Protein AF-0000000080482117 (afdb_homodimer)

Solvent-accessible surface area (backbone atoms only — not comparable to full-atom values): 15336 Å² total; per-residue (Å²): 131,56,68,64,38,55,52,44,43,49,47,50,30,51,50,24,53,43,46,31,43,20,30,52,28,41,37,55,51,48,38,60,83,83,26,51,67,56,26,52,51,31,55,56,44,31,56,51,30,50,50,49,24,51,54,39,32,48,51,32,38,77,70,76,39,73,46,69,28,47,82,71,66,74,71,79,61,72,61,37,42,63,64,93,54,40,65,50,51,63,57,52,45,54,13,50,44,52,50,29,51,52,50,43,53,51,27,54,51,37,29,52,41,15,55,76,58,72,33,67,69,58,23,52,53,28,52,55,54,35,53,52,38,52,50,51,37,52,52,44,51,52,54,49,54,62,57,67,72,101,131,55,70,63,39,54,51,45,42,49,48,51,28,50,49,26,53,44,47,32,44,19,30,51,29,41,38,55,50,49,38,63,82,85,26,51,67,54,27,53,51,31,55,56,45,32,57,52,30,51,50,49,24,50,53,38,31,48,51,32,38,75,69,76,40,72,47,67,26,47,81,71,66,74,72,79,61,73,62,35,42,64,64,92,53,40,66,49,53,64,55,50,44,52,12,49,44,52,51,30,51,53,48,42,53,51,29,52,50,37,28,55,41,14,56,78,60,71,34,66,70,59,23,52,53,28,51,54,53,34,53,53,37,51,51,52,36,51,53,45,52,51,55,48,53,61,58,67,71,101

InterPro domains:
  IPR008331 Ferritin/DPS domain [PF00210] (7-143)
  IPR009040 Ferritin-like diiron domain [PS50905] (1-150)
  IPR009078 Ferritin-like superfamily [SSF47240] (2-147)
  IPR012347 Ferritin-like [G3DSA:1.20.1260.10] (1-149)

Nearest PDB structures (foldseek):
  2d5k-assembly1_B  TM=8.806E-01  e=5.090E-05  Staphylococcus aureus subsp. aureus COL
  1jig-assembly1_A  TM=8.656E-01  e=5.090E-05  Bacillus anthracis
  2c41-assembly1_C  TM=8.762E-01  e=5.907E-05  Thermosynechococcus vestitus BP-1
  2chp-assembly1_A  TM=8.902E-01  e=2.620E-04  Bacillus subtilis subsp. subtilis str. 168
  1n1q-assembly1_A  TM=8.863E-01  e=4.755E-04  Brevibacillus brevis

pLDDT: mean 96.72, std 5.45, range [59.78, 98.94]

Secondary structure (DSSP, 8-state):
--HHHHHHHHHHHHHHHHHHHHHHHHHHH--SGGGHHHHHHHHHHHHHHHHHHHHHHHHHHHTT-----GGG-----GGGSPPSSTT-HHHHHHHHHHHHHHHHHHHHHHHHHHHHTT-HHHHHHHHHHHHHHHHHHHHHHHHHHHHHT-/--HHHHHHHHHHHHHHHHHHHHHHHHHHH--SGGGHHHHHHHHHHHHHHHHHHHHHHHHHHHTT-----GGG-----GGGSPPSSTT-HHHHHHHHHHHHHHHHHHHHHHHHHHHHTT-HHHHHHHHHHHHHHHHHHHHHHHHHHHHHT-

Structure (mmCIF, N/CA/C/O backbone):
data_AF-0000000080482117-model_v1
#
loop_
_entity.id
_entity.type
_entity.pdbx_description
1 polymer 'Ferritin-like protein'
#
loop_
_atom_site.group_PDB
_atom_site.id
_atom_site.type_symbol
_atom_site.label_atom_id
_atom_site.label_alt_id
_atom_site.label_comp_id
_atom_site.label_asym_id
_atom_site.label_entity_id
_atom_site.label_seq_id
_atom_site.pdbx_PDB_ins_code
_atom_site.Cartn_x
_atom_site.Cartn_y
_atom_site.Cartn_z
_atom_site.occupancy
_atom_site.B_iso_or_equiv
_atom_site.auth_seq_id
_atom_site.auth_comp_id
_atom_site.auth_asym_id
_atom_site.auth_atom_id
_atom_site.pdbx_PDB_model_num
ATOM 1 N N . MET A 1 1 ? 19.656 21.438 -0.979 1 63.47 1 MET A N 1
ATOM 2 C CA . MET A 1 1 ? 19.344 20.016 -1.005 1 63.47 1 MET A CA 1
ATOM 3 C C . MET A 1 1 ? 19.484 19.453 -2.416 1 63.47 1 MET A C 1
ATOM 5 O O . MET A 1 1 ? 19.312 20.172 -3.396 1 63.47 1 MET A O 1
ATOM 9 N N . SER A 1 2 ? 20.141 18.203 -2.541 1 83.75 2 SER A N 1
ATOM 10 C CA . SER A 1 2 ? 20.438 17.703 -3.887 1 83.75 2 SER A CA 1
ATOM 11 C C . SER A 1 2 ? 19.172 17.203 -4.57 1 83.75 2 SER A C 1
ATOM 13 O O . SER A 1 2 ? 18.438 16.375 -4.004 1 83.75 2 SER A O 1
ATOM 15 N N . GLU A 1 3 ? 18.781 17.875 -5.625 1 90.44 3 GLU A N 1
ATOM 16 C CA . GLU A 1 3 ? 17.609 17.516 -6.422 1 90.44 3 GLU A CA 1
ATOM 17 C C . GLU A 1 3 ? 17.656 16.047 -6.84 1 90.44 3 GLU A C 1
ATOM 19 O O . GLU A 1 3 ? 16.609 15.391 -6.918 1 90.44 3 GLU A O 1
ATOM 24 N N . ASP A 1 4 ? 18.859 15.602 -6.898 1 94.75 4 ASP A N 1
ATOM 25 C CA . ASP A 1 4 ? 19.016 14.203 -7.281 1 94.75 4 ASP A CA 1
ATOM 26 C C . ASP A 1 4 ? 18.625 13.273 -6.133 1 94.75 4 ASP A C 1
ATOM 28 O O . ASP A 1 4 ? 17.953 12.266 -6.344 1 94.75 4 ASP A O 1
ATOM 32 N N . VAL A 1 5 ? 19 13.609 -4.941 1 98.25 5 VAL A N 1
ATOM 33 C CA . VAL A 1 5 ? 18.703 12.797 -3.764 1 98.25 5 VAL A CA 1
ATOM 34 C C . VAL A 1 5 ? 17.203 12.734 -3.537 1 98.25 5 VAL A C 1
ATOM 36 O O . VAL A 1 5 ? 16.641 11.648 -3.379 1 98.25 5 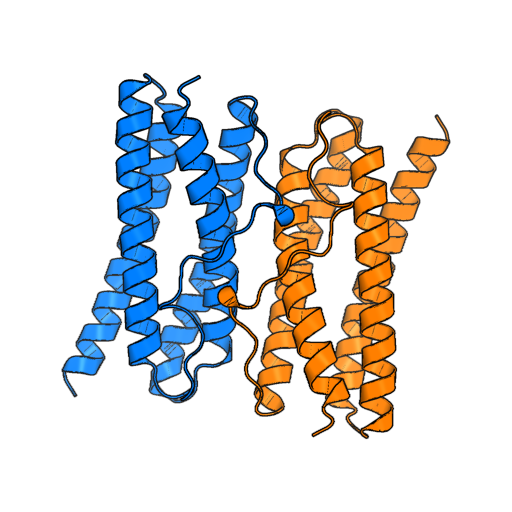VAL A O 1
ATOM 39 N N . THR A 1 6 ? 16.531 13.883 -3.629 1 98.19 6 THR A N 1
ATOM 40 C CA . THR A 1 6 ? 15.102 13.922 -3.316 1 98.19 6 THR A CA 1
ATOM 41 C C . THR A 1 6 ? 14.289 13.219 -4.402 1 98.19 6 THR A C 1
ATOM 43 O O . THR A 1 6 ? 13.273 12.578 -4.113 1 98.19 6 THR A O 1
ATOM 46 N N . ALA A 1 7 ? 14.766 13.344 -5.66 1 98.19 7 ALA A N 1
ATOM 47 C CA . ALA A 1 7 ? 14.086 12.648 -6.75 1 98.19 7 ALA A CA 1
ATOM 48 C C . ALA A 1 7 ? 14.172 11.133 -6.574 1 98.19 7 ALA A C 1
ATOM 50 O O . ALA A 1 7 ? 13.18 10.422 -6.766 1 98.19 7 ALA A O 1
ATOM 51 N N . LEU A 1 8 ? 15.32 10.633 -6.184 1 98.69 8 LEU A N 1
ATOM 52 C CA . LEU A 1 8 ? 15.516 9.195 -5.984 1 98.69 8 LEU A CA 1
ATOM 53 C C . LEU A 1 8 ? 14.742 8.703 -4.766 1 98.69 8 LEU A C 1
ATOM 55 O O . LEU A 1 8 ? 14.195 7.602 -4.777 1 98.69 8 LEU A O 1
ATOM 59 N N . LEU A 1 9 ? 14.695 9.531 -3.693 1 98.88 9 LEU A N 1
ATOM 60 C CA . LEU A 1 9 ? 13.914 9.188 -2.51 1 98.88 9 LEU A CA 1
ATOM 61 C C . LEU A 1 9 ? 12.438 9.055 -2.857 1 98.88 9 LEU A C 1
ATOM 63 O O . LEU A 1 9 ? 11.773 8.102 -2.434 1 98.88 9 LEU A O 1
ATOM 67 N N . LYS A 1 10 ? 11.922 9.992 -3.648 1 98.62 10 LYS A N 1
ATOM 68 C CA . LYS A 1 10 ? 10.516 9.961 -4.039 1 98.62 10 LYS A CA 1
ATOM 69 C C . LYS A 1 10 ? 10.219 8.75 -4.914 1 98.62 10 LYS A C 1
ATOM 71 O O . LYS A 1 10 ? 9.18 8.102 -4.754 1 98.62 10 LYS A O 1
ATOM 76 N N . ARG A 1 11 ? 11.164 8.438 -5.758 1 98.38 11 ARG A N 1
ATOM 77 C CA . ARG A 1 11 ? 11.016 7.262 -6.605 1 98.38 11 ARG A CA 1
ATOM 78 C C . ARG A 1 11 ? 10.984 5.984 -5.77 1 98.38 11 ARG A C 1
ATOM 80 O O . ARG A 1 11 ? 10.117 5.137 -5.953 1 98.38 11 ARG A O 1
ATOM 87 N N . ALA A 1 12 ? 11.922 5.844 -4.906 1 98.81 12 ALA A N 1
ATOM 88 C CA . ALA A 1 12 ? 12 4.664 -4.051 1 98.81 12 ALA A CA 1
ATOM 89 C C . ALA A 1 12 ? 10.75 4.527 -3.188 1 98.81 12 ALA A C 1
ATOM 91 O O . ALA A 1 12 ? 10.234 3.422 -3 1 98.81 12 ALA A O 1
ATOM 92 N N . TYR A 1 13 ? 10.281 5.684 -2.629 1 98.94 13 TYR A N 1
ATOM 93 C CA . TYR A 1 13 ? 9.062 5.711 -1.82 1 98.94 13 TYR A CA 1
ATOM 94 C C . TYR A 1 13 ? 7.883 5.129 -2.586 1 98.94 13 TYR A C 1
ATOM 96 O O . TYR A 1 13 ? 7.184 4.25 -2.082 1 98.94 13 TYR A O 1
ATOM 104 N N . GLN A 1 14 ? 7.699 5.523 -3.836 1 98.62 14 GLN A N 1
ATOM 105 C CA . GLN A 1 14 ? 6.598 5.051 -4.668 1 98.62 14 GLN A CA 1
ATOM 106 C C . GLN A 1 14 ? 6.789 3.59 -5.059 1 98.62 14 GLN A C 1
ATOM 108 O O . GLN A 1 14 ? 5.832 2.816 -5.082 1 98.62 14 GLN A O 1
ATOM 113 N N . ASP A 1 15 ? 8.023 3.229 -5.324 1 98.69 15 ASP A N 1
ATOM 114 C CA . ASP A 1 15 ? 8.312 1.853 -5.715 1 98.69 15 ASP A CA 1
ATOM 115 C C . ASP A 1 15 ? 7.992 0.877 -4.586 1 98.69 15 ASP A C 1
ATOM 117 O O . ASP A 1 15 ? 7.52 -0.234 -4.836 1 98.69 15 ASP A O 1
ATOM 121 N N . GLU A 1 16 ? 8.297 1.244 -3.363 1 98.88 16 GLU A N 1
ATOM 122 C CA . GLU A 1 16 ? 7.988 0.378 -2.23 1 98.88 16 GLU A CA 1
ATOM 123 C C . GLU A 1 16 ? 6.48 0.172 -2.088 1 98.88 16 GLU A C 1
ATOM 125 O O . GLU A 1 16 ? 6.023 -0.943 -1.829 1 98.88 16 GLU A O 1
ATOM 130 N N . HIS A 1 17 ? 5.703 1.267 -2.25 1 98.81 17 HIS A N 1
ATOM 131 C CA . HIS A 1 17 ? 4.25 1.126 -2.227 1 98.81 17 HIS A CA 1
ATOM 132 C C . HIS A 1 17 ? 3.77 0.192 -3.33 1 98.81 17 HIS A C 1
ATOM 134 O O . HIS A 1 17 ? 2.883 -0.636 -3.107 1 98.81 17 HIS A O 1
ATOM 140 N N . GLU A 1 18 ? 4.32 0.368 -4.484 1 98.88 18 GLU A N 1
ATOM 141 C CA . GLU A 1 18 ? 3.926 -0.495 -5.594 1 98.88 18 GLU A CA 1
ATOM 142 C C . GLU A 1 18 ? 4.219 -1.96 -5.285 1 98.88 18 GLU A C 1
ATOM 144 O O . GLU A 1 18 ? 3.404 -2.838 -5.578 1 98.88 18 GLU A O 1
ATOM 149 N N . THR A 1 19 ? 5.418 -2.172 -4.707 1 98.88 19 THR A N 1
ATOM 150 C CA . THR A 1 19 ? 5.809 -3.535 -4.363 1 98.88 19 THR A CA 1
ATOM 151 C C . THR A 1 19 ? 4.84 -4.141 -3.352 1 98.88 19 THR A C 1
ATOM 153 O O . THR A 1 19 ? 4.492 -5.32 -3.445 1 98.88 19 THR A O 1
ATOM 156 N N . VAL A 1 20 ? 4.379 -3.369 -2.406 1 98.88 20 VAL A N 1
ATOM 157 C CA . VAL A 1 20 ? 3.381 -3.826 -1.444 1 98.88 20 VAL A CA 1
ATOM 158 C C . VAL A 1 20 ? 2.139 -4.312 -2.184 1 98.88 20 VAL A C 1
ATOM 160 O O . VAL A 1 20 ? 1.633 -5.406 -1.909 1 98.88 20 VAL A O 1
ATOM 163 N N . MET A 1 21 ? 1.673 -3.553 -3.16 1 98.88 21 MET A N 1
ATOM 164 C CA . MET A 1 21 ? 0.485 -3.912 -3.93 1 98.88 21 MET A CA 1
ATOM 165 C C . MET A 1 21 ? 0.693 -5.23 -4.668 1 98.88 21 MET A C 1
ATOM 167 O O . MET A 1 21 ? -0.133 -6.137 -4.574 1 98.88 21 MET A O 1
ATOM 171 N N . ASN A 1 22 ? 1.771 -5.324 -5.355 1 98.88 22 ASN A N 1
ATOM 172 C CA . ASN A 1 22 ? 1.99 -6.484 -6.215 1 98.88 22 ASN A CA 1
ATOM 173 C C . ASN A 1 22 ? 2.316 -7.73 -5.398 1 98.88 22 ASN A C 1
ATOM 175 O O . ASN A 1 22 ? 1.947 -8.844 -5.781 1 98.88 22 ASN A O 1
ATOM 179 N N . TYR A 1 23 ? 3.086 -7.535 -4.297 1 98.88 23 TYR A N 1
ATOM 180 C CA . TYR A 1 23 ? 3.342 -8.68 -3.438 1 98.88 23 TYR A CA 1
ATOM 181 C C . TYR A 1 23 ? 2.047 -9.211 -2.828 1 98.88 23 TYR A C 1
ATOM 183 O O . TYR A 1 23 ? 1.857 -10.422 -2.711 1 98.88 23 TYR A O 1
ATOM 191 N N . MET A 1 24 ? 1.165 -8.344 -2.451 1 98.81 24 MET A N 1
ATOM 192 C CA . MET A 1 24 ? -0.135 -8.758 -1.932 1 98.81 24 MET A CA 1
ATOM 193 C C . MET A 1 24 ? -0.921 -9.531 -2.986 1 98.81 24 MET A C 1
ATOM 195 O O . MET A 1 24 ? -1.353 -10.656 -2.744 1 98.81 24 MET A O 1
ATOM 199 N N . THR A 1 25 ? -0.986 -8.984 -4.16 1 98.81 25 THR A N 1
ATOM 200 C CA . THR A 1 25 ? -1.735 -9.602 -5.246 1 98.81 25 THR A CA 1
ATOM 201 C C . THR A 1 25 ? -1.188 -11 -5.551 1 98.81 25 THR A C 1
ATOM 203 O O . THR A 1 25 ? -1.943 -11.969 -5.594 1 98.81 25 THR A O 1
ATOM 206 N N . ASN A 1 26 ? 0.104 -11.094 -5.652 1 98.69 26 ASN A N 1
ATOM 207 C CA . ASN A 1 26 ? 0.714 -12.359 -6.055 1 98.69 26 ASN A CA 1
ATOM 208 C C . ASN A 1 26 ? 0.682 -13.383 -4.926 1 98.69 26 ASN A C 1
ATOM 210 O O . ASN A 1 26 ? 0.553 -14.586 -5.172 1 98.69 26 ASN A O 1
ATOM 214 N N . SER A 1 27 ? 0.811 -12.906 -3.65 1 98.44 27 SER A N 1
ATOM 215 C CA . SER A 1 27 ? 0.715 -13.828 -2.523 1 98.44 27 SER A CA 1
ATOM 216 C C . SER A 1 27 ? -0.682 -14.438 -2.418 1 98.44 27 SER A C 1
ATOM 218 O O . SER A 1 27 ? -0.854 -15.523 -1.863 1 98.44 27 SER A O 1
ATOM 220 N N . ILE A 1 28 ? -1.693 -13.766 -2.979 1 98.44 28 ILE A N 1
ATOM 221 C CA . ILE A 1 28 ? -3.078 -14.219 -2.918 1 98.44 28 ILE A CA 1
ATOM 222 C C . ILE A 1 28 ? -3.377 -15.125 -4.109 1 98.44 28 ILE A C 1
ATOM 224 O O . ILE A 1 28 ? -3.965 -16.203 -3.947 1 98.44 28 ILE A O 1
ATOM 228 N N . VAL A 1 29 ? -2.908 -14.766 -5.301 1 97.06 29 VAL A N 1
ATOM 229 C CA . VAL A 1 29 ? -3.357 -15.391 -6.539 1 97.06 29 VAL A CA 1
ATOM 230 C C . VAL A 1 29 ? -2.682 -16.75 -6.707 1 97.06 29 VAL A C 1
ATOM 232 O O . VAL A 1 29 ? -3.271 -17.688 -7.266 1 97.06 29 VAL A O 1
ATOM 235 N N . LEU A 1 30 ? -1.43 -16.875 -6.195 1 96.44 30 LEU A N 1
ATOM 236 C CA . LEU A 1 30 ? -0.644 -18.078 -6.449 1 96.44 30 LEU A CA 1
ATOM 237 C C . LEU A 1 30 ? -1.318 -19.312 -5.844 1 96.44 30 LEU A C 1
ATOM 239 O O . LEU A 1 30 ? -1.866 -19.234 -4.738 1 96.44 30 LEU A O 1
ATOM 243 N N . ASP A 1 31 ? -1.238 -20.312 -6.602 1 93.75 31 ASP A N 1
ATOM 244 C CA . ASP A 1 31 ? -1.837 -21.594 -6.234 1 93.75 31 ASP A CA 1
ATOM 245 C C . ASP A 1 31 ? -0.848 -22.734 -6.43 1 93.75 31 ASP A C 1
ATOM 247 O O . ASP A 1 31 ? 0.05 -22.656 -7.27 1 93.75 31 ASP A O 1
ATOM 251 N N . GLY A 1 32 ? -1.139 -23.812 -5.656 1 89.88 32 GLY A N 1
ATOM 252 C CA . GLY A 1 32 ? -0.358 -25.031 -5.801 1 89.88 32 GLY A CA 1
ATOM 253 C C . GLY A 1 32 ? 0.622 -25.25 -4.664 1 89.88 32 GLY A C 1
ATOM 254 O O . GLY A 1 32 ? 0.951 -24.312 -3.932 1 89.88 32 GLY A O 1
ATOM 255 N N . VAL A 1 33 ? 0.966 -26.438 -4.453 1 85.88 33 VAL A N 1
ATOM 256 C CA . VAL A 1 33 ? 1.818 -26.859 -3.348 1 85.88 33 VAL A CA 1
ATOM 257 C C . VAL A 1 33 ? 3.156 -26.125 -3.414 1 85.88 33 VAL A C 1
ATOM 259 O O . VAL A 1 33 ? 3.689 -25.703 -2.387 1 85.88 33 VAL A O 1
ATOM 262 N N . ARG A 1 34 ? 3.613 -25.922 -4.598 1 85.06 34 ARG A N 1
ATOM 263 C CA . ARG A 1 34 ? 4.922 -25.312 -4.797 1 85.06 34 ARG A CA 1
ATOM 264 C C . ARG A 1 34 ? 4.883 -23.812 -4.5 1 85.06 34 ARG A C 1
ATOM 266 O O . ARG A 1 34 ? 5.926 -23.172 -4.363 1 85.06 34 ARG A O 1
ATOM 273 N N . ALA A 1 35 ? 3.668 -23.359 -4.359 1 93.5 35 ALA A N 1
ATOM 274 C CA . ALA A 1 35 ? 3.492 -21.906 -4.238 1 93.5 35 ALA A CA 1
ATOM 275 C C . ALA A 1 35 ? 3.537 -21.469 -2.777 1 93.5 35 ALA A C 1
ATOM 277 O O . ALA A 1 35 ? 3.721 -20.281 -2.484 1 93.5 35 ALA A O 1
ATOM 278 N N . GLU A 1 36 ? 3.434 -22.359 -1.847 1 95.38 36 GLU A N 1
ATOM 279 C CA . GLU A 1 36 ? 3.207 -22.016 -0.449 1 95.38 36 GLU A CA 1
ATOM 280 C C . GLU A 1 36 ? 4.395 -21.25 0.126 1 95.38 36 GLU A C 1
ATOM 282 O O . GLU A 1 36 ? 4.215 -20.219 0.783 1 95.38 36 GLU A O 1
ATOM 287 N N . GLU A 1 37 ? 5.574 -21.719 -0.134 1 95.5 37 GLU A N 1
ATOM 288 C CA . GLU A 1 37 ? 6.758 -21.062 0.397 1 95.5 37 GLU A CA 1
ATOM 289 C C . GLU A 1 37 ? 6.926 -19.672 -0.209 1 95.5 37 GLU A C 1
ATOM 291 O O . GLU A 1 37 ? 7.348 -18.734 0.475 1 95.5 37 GLU A O 1
ATOM 296 N N . ILE A 1 38 ? 6.609 -19.516 -1.459 1 97.38 38 ILE A N 1
ATOM 297 C CA . ILE A 1 38 ? 6.711 -18.234 -2.158 1 97.38 38 ILE A CA 1
ATOM 298 C C .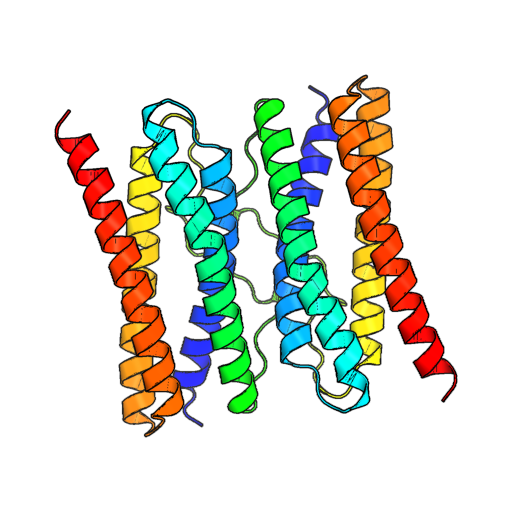 ILE A 1 38 ? 5.688 -17.25 -1.592 1 97.38 38 ILE A C 1
ATOM 300 O O . ILE A 1 38 ? 6.02 -16.094 -1.306 1 97.38 38 ILE A O 1
ATOM 304 N N . LYS A 1 39 ? 4.484 -17.75 -1.408 1 97.81 39 LYS A N 1
ATOM 305 C CA . LYS A 1 39 ? 3.424 -16.922 -0.836 1 97.81 39 LYS A CA 1
ATOM 306 C C . LYS A 1 39 ? 3.824 -16.375 0.534 1 97.81 39 LYS A C 1
ATOM 308 O O . LYS A 1 39 ? 3.633 -15.195 0.823 1 97.81 39 LYS A O 1
ATOM 313 N N . GLU A 1 40 ? 4.387 -17.25 1.345 1 97.44 40 GLU A N 1
ATOM 314 C CA . GLU A 1 40 ? 4.785 -16.859 2.695 1 97.44 40 GLU A CA 1
ATOM 315 C C . GLU A 1 40 ? 5.887 -15.812 2.664 1 97.44 40 GLU A C 1
ATOM 317 O O . GLU A 1 40 ? 5.875 -14.875 3.465 1 97.44 40 GLU A O 1
ATOM 322 N N . SER A 1 41 ? 6.82 -15.992 1.752 1 98 41 SER A N 1
ATOM 323 C CA . SER A 1 41 ? 7.898 -15.016 1.622 1 98 41 SER A CA 1
ATOM 324 C C . SER A 1 41 ? 7.375 -13.664 1.161 1 98 41 SER A C 1
ATOM 326 O O . SER A 1 41 ? 7.777 -12.625 1.687 1 98 41 SER A O 1
ATOM 328 N N . LEU A 1 42 ? 6.461 -13.68 0.172 1 98.56 42 LEU A N 1
ATOM 329 C CA . LEU A 1 42 ? 5.859 -12.438 -0.301 1 98.56 42 LEU A CA 1
ATOM 330 C C . LEU A 1 42 ? 5.113 -11.734 0.826 1 98.56 42 LEU A C 1
ATOM 332 O O . LEU A 1 42 ? 5.254 -10.516 1.007 1 98.56 42 LEU A O 1
ATOM 336 N N . LYS A 1 43 ? 4.398 -12.469 1.658 1 97.88 43 LYS A N 1
ATOM 337 C CA . LYS A 1 43 ? 3.633 -11.898 2.766 1 97.88 43 LYS A CA 1
ATOM 338 C C . LYS A 1 43 ? 4.555 -11.234 3.787 1 97.88 43 LYS A C 1
ATOM 340 O O . LYS A 1 43 ? 4.273 -10.141 4.27 1 97.88 43 LYS A O 1
ATOM 345 N N . THR A 1 44 ? 5.605 -11.906 4.066 1 97.94 44 THR A N 1
ATOM 346 C CA . THR A 1 44 ? 6.586 -11.352 5 1 97.94 44 THR A CA 1
ATOM 347 C C . THR A 1 44 ? 7.195 -10.07 4.445 1 97.94 44 THR A C 1
ATOM 349 O O . THR A 1 44 ? 7.352 -9.086 5.172 1 97.94 44 THR A O 1
ATOM 352 N N . ASP A 1 45 ? 7.465 -10.078 3.203 1 98.31 45 ASP A N 1
ATOM 353 C CA . ASP A 1 45 ? 8.133 -8.938 2.574 1 98.31 45 ASP A CA 1
ATOM 354 C C . ASP A 1 45 ? 7.191 -7.746 2.451 1 98.31 45 ASP A C 1
ATOM 356 O O . ASP A 1 45 ? 7.637 -6.598 2.391 1 98.31 45 ASP A O 1
ATOM 360 N N . ILE A 1 46 ? 5.859 -7.949 2.43 1 98.5 46 ILE A N 1
ATOM 361 C CA . ILE A 1 46 ? 4.887 -6.863 2.367 1 98.5 46 ILE A CA 1
ATOM 362 C C . ILE A 1 46 ? 5.105 -5.906 3.537 1 98.5 46 ILE A C 1
ATOM 364 O O . ILE A 1 46 ? 5.215 -4.691 3.344 1 98.5 46 ILE A O 1
ATOM 368 N N . GLN A 1 47 ? 5.258 -6.457 4.707 1 97.44 47 GLN A N 1
ATOM 369 C CA . GLN A 1 47 ? 5.453 -5.621 5.887 1 97.44 47 GLN A CA 1
ATOM 370 C C . GLN A 1 47 ? 6.809 -4.918 5.844 1 97.44 47 GLN A C 1
ATOM 372 O O . GLN A 1 47 ? 6.922 -3.762 6.254 1 97.44 47 GLN A O 1
ATOM 377 N N . GLU A 1 48 ? 7.777 -5.602 5.391 1 98.31 48 GLU A N 1
ATOM 378 C CA . GLU A 1 48 ? 9.102 -4.996 5.273 1 98.31 48 GLU A CA 1
ATOM 379 C C . GLU A 1 48 ? 9.086 -3.826 4.293 1 98.31 48 GLU A C 1
ATOM 381 O O . GLU A 1 48 ? 9.648 -2.766 4.574 1 98.31 48 GLU A O 1
ATOM 386 N N . GLU A 1 49 ? 8.43 -4.039 3.113 1 98.81 49 GLU A N 1
ATOM 387 C CA . GLU A 1 49 ? 8.367 -2.982 2.107 1 98.81 49 GLU A CA 1
ATOM 388 C C . GLU A 1 49 ? 7.586 -1.778 2.621 1 98.81 49 GLU A C 1
ATOM 390 O O . GLU A 1 49 ? 7.922 -0.634 2.311 1 98.81 49 GLU A O 1
ATOM 395 N N . LEU A 1 50 ? 6.551 -2.059 3.357 1 98.44 50 LEU A N 1
ATOM 396 C CA . LEU A 1 50 ? 5.789 -0.969 3.957 1 98.44 50 LEU A CA 1
ATOM 397 C C . LEU A 1 50 ? 6.656 -0.173 4.93 1 98.44 50 LEU A C 1
ATOM 399 O O . LEU A 1 50 ? 6.586 1.058 4.965 1 98.44 50 LEU A O 1
ATOM 403 N N . THR A 1 51 ? 7.449 -0.859 5.723 1 98.56 51 THR A N 1
ATOM 404 C CA . THR A 1 51 ? 8.383 -0.211 6.633 1 98.56 51 THR A CA 1
ATOM 405 C C . THR A 1 51 ? 9.398 0.628 5.863 1 98.56 51 THR A C 1
ATOM 407 O O . THR A 1 51 ? 9.719 1.748 6.266 1 98.56 51 THR A O 1
ATOM 410 N N . HIS A 1 52 ? 9.938 0.078 4.691 1 98.94 52 HIS A N 1
ATOM 411 C CA . HIS A 1 52 ? 10.844 0.849 3.846 1 98.94 52 HIS A CA 1
ATOM 412 C C . HIS A 1 52 ? 10.188 2.143 3.375 1 98.94 52 HIS A C 1
ATOM 414 O O . HIS A 1 52 ? 10.805 3.211 3.428 1 98.94 52 HIS A O 1
ATOM 420 N N . ALA A 1 53 ? 8.938 2.055 2.961 1 98.88 53 ALA A N 1
ATOM 421 C CA . ALA A 1 53 ? 8.211 3.24 2.51 1 98.88 53 ALA A CA 1
ATOM 422 C C . ALA A 1 53 ? 8.125 4.285 3.619 1 98.88 53 ALA A C 1
ATOM 424 O O . ALA A 1 53 ? 8.344 5.477 3.377 1 98.88 53 ALA A O 1
ATOM 425 N N . GLU A 1 54 ? 7.836 3.812 4.828 1 98.81 54 GLU A N 1
ATOM 426 C CA . GLU A 1 54 ? 7.734 4.723 5.961 1 98.81 54 GLU A CA 1
ATOM 427 C C . GLU A 1 54 ? 9.062 5.422 6.234 1 98.81 54 GLU A C 1
ATOM 429 O O . GLU A 1 54 ? 9.102 6.629 6.469 1 98.81 54 GLU A O 1
ATOM 434 N N . GLN A 1 55 ? 10.141 4.664 6.203 1 98.94 55 GLN A N 1
ATOM 435 C CA . GLN A 1 55 ? 11.469 5.219 6.434 1 98.94 55 GLN A CA 1
ATOM 436 C C . GLN A 1 55 ? 11.836 6.242 5.363 1 98.94 55 GLN A C 1
ATOM 438 O O . GLN A 1 55 ? 12.367 7.309 5.672 1 98.94 55 GLN A O 1
ATOM 443 N N . LEU A 1 56 ? 11.531 5.91 4.137 1 98.94 56 LEU A N 1
ATOM 444 C CA . LEU A 1 56 ? 11.812 6.805 3.016 1 98.94 56 LEU A CA 1
ATOM 445 C C . LEU A 1 56 ? 10.984 8.086 3.123 1 98.94 56 LEU A C 1
ATOM 447 O O . LEU A 1 56 ? 11.508 9.18 2.904 1 98.94 56 LEU A O 1
ATOM 451 N N . GLY A 1 57 ? 9.711 7.961 3.457 1 98.81 57 GLY A N 1
ATOM 452 C CA . GLY A 1 57 ? 8.852 9.125 3.643 1 98.81 57 GLY A CA 1
ATOM 453 C C . GLY A 1 57 ? 9.336 10.055 4.738 1 98.81 57 GLY A C 1
ATOM 454 O O . GLY A 1 57 ? 9.359 11.273 4.566 1 98.81 57 GLY A O 1
ATOM 455 N N . ASN A 1 58 ? 9.734 9.445 5.883 1 98.62 58 ASN A N 1
ATOM 456 C CA . ASN A 1 58 ? 10.258 10.242 6.984 1 98.62 58 ASN A CA 1
ATOM 457 C C . ASN A 1 58 ? 11.531 10.977 6.578 1 98.62 58 ASN A C 1
ATOM 459 O O . ASN A 1 58 ? 11.75 12.117 6.988 1 98.62 58 ASN A O 1
ATOM 463 N N . ARG A 1 59 ? 12.391 10.352 5.793 1 98.81 59 ARG A N 1
ATOM 464 C CA . ARG A 1 59 ? 13.602 11.016 5.328 1 98.81 59 ARG A CA 1
ATOM 465 C C . ARG A 1 59 ? 13.266 12.195 4.426 1 98.81 59 ARG A C 1
ATOM 467 O O . ARG A 1 59 ? 13.867 13.266 4.547 1 98.81 59 ARG A O 1
ATOM 474 N N . LEU A 1 60 ? 12.289 12 3.518 1 98.62 60 LEU A N 1
ATOM 475 C CA . LEU A 1 60 ? 11.82 13.094 2.676 1 98.62 60 LEU A CA 1
ATOM 476 C C . LEU A 1 60 ? 11.359 14.273 3.527 1 98.62 60 LEU A C 1
ATOM 478 O O . LEU A 1 60 ? 11.758 15.414 3.279 1 98.62 60 LEU A O 1
ATOM 482 N N . LYS A 1 61 ? 10.656 13.953 4.555 1 97.62 61 LYS A N 1
ATOM 483 C CA . LYS A 1 61 ? 10.172 15 5.453 1 97.62 61 LYS A CA 1
ATOM 484 C C . LYS A 1 61 ? 11.336 15.727 6.129 1 97.62 61 LYS A C 1
ATOM 486 O O . LYS A 1 61 ? 11.344 16.953 6.211 1 97.62 61 LYS A O 1
ATOM 491 N N . GLN A 1 62 ? 12.273 14.984 6.625 1 97.56 62 GLN A N 1
ATOM 492 C CA . GLN A 1 62 ? 13.438 15.562 7.289 1 97.56 62 GLN A CA 1
ATOM 493 C C . GLN A 1 62 ? 14.188 16.516 6.355 1 97.56 62 GLN A C 1
ATOM 495 O O . GLN A 1 62 ? 14.844 17.453 6.812 1 97.56 62 GLN A O 1
ATOM 500 N N . LEU A 1 63 ? 14.078 16.297 5.059 1 97.56 63 LEU A N 1
ATOM 501 C CA . LEU A 1 63 ? 14.75 17.109 4.051 1 97.56 63 LEU A CA 1
ATOM 502 C C . LEU A 1 63 ? 13.82 18.219 3.555 1 97.56 63 LEU A C 1
ATOM 504 O O . LEU A 1 63 ? 14.07 18.812 2.504 1 97.56 63 LEU A O 1
ATOM 508 N N . ASP A 1 64 ? 12.719 18.438 4.223 1 95.19 64 ASP A N 1
ATOM 509 C CA . ASP A 1 64 ? 11.727 19.469 3.943 1 95.19 64 ASP A CA 1
ATOM 510 C C . ASP A 1 64 ? 11.008 19.188 2.621 1 95.19 64 ASP A C 1
ATOM 512 O O . ASP A 1 64 ? 10.664 20.125 1.894 1 95.19 64 ASP A O 1
ATOM 516 N N . GLU A 1 65 ? 10.992 17.891 2.285 1 96.19 65 GLU A N 1
ATOM 517 C CA . GLU A 1 65 ? 10.227 17.438 1.135 1 96.19 65 GLU A CA 1
ATOM 518 C C . GLU A 1 65 ? 8.938 16.734 1.574 1 96.19 65 GLU A C 1
ATOM 520 O O . GLU A 1 65 ? 8.805 16.359 2.738 1 96.19 65 GLU A O 1
ATOM 525 N N . LYS A 1 66 ? 8.008 16.641 0.698 1 95.25 66 LYS A N 1
ATOM 526 C CA . LYS A 1 66 ? 6.766 15.898 0.937 1 95.25 66 LYS A CA 1
ATOM 527 C C . LYS A 1 66 ? 6.754 14.586 0.166 1 95.25 66 LYS A C 1
ATOM 529 O O . LYS A 1 66 ? 6.895 14.57 -1.059 1 95.25 66 LYS A O 1
ATOM 534 N N . PRO A 1 67 ? 6.625 13.516 0.899 1 98 67 PRO A N 1
ATOM 535 C CA . PRO A 1 67 ? 6.379 12.297 0.121 1 98 67 PRO A CA 1
ATOM 536 C C . PRO A 1 67 ? 5.145 12.406 -0.768 1 98 67 PRO A C 1
ATOM 538 O O . PRO A 1 67 ? 4.145 13.016 -0.374 1 98 67 PRO A O 1
ATOM 541 N N . PRO A 1 68 ? 5.195 11.836 -1.937 1 98.06 68 PRO A N 1
ATOM 542 C CA . PRO A 1 68 ? 4.047 11.945 -2.84 1 98.06 68 PRO A CA 1
ATOM 543 C C . PRO A 1 68 ? 2.859 11.102 -2.381 1 98.06 68 PRO A C 1
ATOM 545 O O . PRO A 1 68 ? 3.043 10.07 -1.732 1 98.06 68 PRO A O 1
ATOM 548 N N . GLY A 1 69 ? 1.661 11.586 -2.645 1 98.44 69 GLY A N 1
ATOM 549 C CA . GLY A 1 69 ? 0.446 10.805 -2.447 1 98.44 69 GLY A CA 1
ATOM 550 C C . GLY A 1 69 ? 0.11 9.914 -3.627 1 98.44 69 GLY A C 1
ATOM 551 O O . GLY A 1 69 ? 0.922 9.75 -4.539 1 98.44 69 GLY A O 1
ATOM 552 N N . SER A 1 70 ? -1.049 9.375 -3.539 1 98.69 70 SER A N 1
ATOM 553 C CA . SER A 1 70 ? -1.474 8.383 -4.52 1 98.69 70 SER A CA 1
ATOM 554 C C . SER A 1 70 ? -1.608 8.992 -5.906 1 98.69 70 SER A C 1
ATOM 556 O O . SER A 1 70 ? -1.474 8.297 -6.918 1 98.69 70 SER A O 1
ATOM 558 N N . ALA A 1 71 ? -1.847 10.273 -6.012 1 98.44 71 ALA A N 1
ATOM 559 C CA . ALA A 1 71 ? -2.074 10.914 -7.301 1 98.44 71 ALA A CA 1
ATOM 560 C C . ALA A 1 71 ? -0.796 10.945 -8.133 1 98.44 71 ALA A C 1
ATOM 562 O O . ALA A 1 71 ? -0.848 11.094 -9.359 1 98.44 71 ALA A O 1
ATOM 563 N N . ALA A 1 72 ? 0.321 10.781 -7.547 1 98.19 72 ALA A N 1
ATOM 564 C CA . ALA A 1 72 ? 1.612 10.812 -8.227 1 98.19 72 ALA A CA 1
ATOM 565 C C . ALA A 1 72 ? 2.051 9.406 -8.641 1 98.19 72 ALA A C 1
ATOM 567 O O . ALA A 1 72 ? 3.076 9.242 -9.305 1 98.19 72 ALA A O 1
ATOM 568 N N . PHE A 1 73 ? 1.329 8.367 -8.281 1 98.31 73 PHE A N 1
ATOM 569 C CA . PHE A 1 73 ? 1.72 6.977 -8.508 1 98.31 73 PHE A CA 1
ATOM 570 C C . PHE A 1 73 ? 1.771 6.66 -9.992 1 98.31 73 PHE A C 1
ATOM 572 O O . PHE A 1 73 ? 0.875 7.047 -10.75 1 98.31 73 PHE A O 1
ATOM 579 N N . GLU A 1 74 ? 2.791 6.043 -10.398 1 96.75 74 GLU A N 1
ATOM 580 C CA . GLU A 1 74 ? 2.963 5.453 -11.719 1 96.75 74 GLU A CA 1
ATOM 581 C C . GLU A 1 74 ? 3.453 4.012 -11.625 1 96.75 74 GLU A C 1
ATOM 583 O O . GLU A 1 74 ? 4.465 3.736 -10.977 1 96.75 74 GLU A O 1
ATOM 588 N N . SER A 1 75 ? 2.729 3.141 -12.289 1 97.94 75 SER A N 1
ATOM 589 C CA . SER A 1 75 ? 3.117 1.735 -12.242 1 97.94 75 SER A CA 1
ATOM 590 C C . SER A 1 75 ? 4.375 1.482 -13.062 1 97.94 75 SER A C 1
ATOM 592 O O . SER A 1 75 ? 4.504 1.986 -14.18 1 97.94 75 SER A O 1
ATOM 594 N N . ARG A 1 76 ? 5.285 0.64 -12.562 1 97.31 76 ARG A N 1
ATOM 595 C CA . ARG A 1 76 ? 6.547 0.369 -13.242 1 97.31 76 ARG A CA 1
ATOM 596 C C . ARG A 1 76 ? 6.926 -1.104 -13.133 1 97.31 76 ARG A C 1
ATOM 598 O O . ARG A 1 76 ? 7.859 -1.562 -13.789 1 97.31 76 ARG A O 1
ATOM 605 N N . GLN A 1 77 ? 6.258 -1.818 -12.289 1 98.38 77 GLN A N 1
ATOM 606 C CA . GLN A 1 77 ? 6.586 -3.219 -12.047 1 98.38 77 GLN A CA 1
ATOM 607 C C . GLN A 1 77 ? 5.742 -4.145 -12.922 1 98.38 77 GLN A C 1
ATOM 609 O O . GLN A 1 77 ? 5.02 -4.996 -12.406 1 98.38 77 GLN A O 1
ATOM 614 N N . HIS A 1 78 ? 5.945 -4.086 -14.219 1 97.75 78 HIS A N 1
ATOM 615 C CA . HIS A 1 78 ? 5.109 -4.785 -15.188 1 97.75 78 HIS A CA 1
ATOM 616 C C . HIS A 1 78 ? 5.297 -6.297 -15.086 1 97.75 78 HIS A C 1
ATOM 618 O O . HIS A 1 78 ? 4.34 -7.059 -15.266 1 97.75 78 HIS A O 1
ATOM 624 N N . ASP A 1 79 ? 6.492 -6.758 -14.766 1 97.69 79 ASP A N 1
ATOM 625 C CA . ASP A 1 79 ? 6.793 -8.188 -14.695 1 97.69 79 ASP A CA 1
ATOM 626 C C . ASP A 1 79 ? 6.223 -8.805 -13.422 1 97.69 79 ASP A C 1
ATOM 628 O O . ASP A 1 79 ? 6.219 -10.031 -13.273 1 97.69 79 ASP A O 1
ATOM 632 N N . LEU A 1 80 ? 5.746 -7.922 -12.578 1 98 80 LEU A N 1
ATOM 633 C CA . LEU A 1 80 ? 5.301 -8.414 -11.273 1 98 80 LEU A CA 1
ATOM 634 C C . LEU A 1 80 ? 3.779 -8.375 -11.172 1 98 80 LEU A C 1
ATOM 636 O O . LEU A 1 80 ? 3.225 -8.453 -10.07 1 98 80 LEU A O 1
ATOM 640 N N . GLN A 1 81 ? 3.104 -8.141 -12.352 1 98.44 81 GLN A N 1
ATOM 641 C CA . GLN A 1 81 ? 1.648 -8.242 -12.383 1 98.44 81 GLN A CA 1
ATOM 642 C C . GLN A 1 81 ? 1.195 -9.688 -12.25 1 98.44 81 GLN A C 1
ATOM 644 O O . GLN A 1 81 ? 1.955 -10.617 -12.547 1 98.44 81 GLN A O 1
ATOM 649 N N . PRO A 1 82 ? 0.007 -9.891 -11.688 1 97.56 82 PRO A N 1
ATOM 650 C CA . PRO A 1 82 ? -0.438 -11.273 -11.469 1 97.56 82 PRO A CA 1
ATOM 651 C C . PRO A 1 82 ? -0.53 -12.07 -12.766 1 97.56 82 PRO A C 1
ATOM 653 O O . PRO A 1 82 ? -1.014 -11.555 -13.781 1 97.56 82 PRO A O 1
ATOM 656 N N . PRO A 1 83 ? -0.033 -13.32 -12.695 1 96.69 83 PRO A N 1
ATOM 657 C CA . PRO A 1 83 ? -0.045 -14.148 -13.906 1 96.69 83 PRO A CA 1
ATOM 658 C C . PRO A 1 83 ? -1.446 -14.625 -14.281 1 96.69 83 PRO A C 1
ATOM 660 O O . PRO A 1 83 ? -2.326 -14.711 -13.422 1 96.69 83 PRO A O 1
ATOM 663 N N . GLU A 1 84 ? -1.669 -14.938 -15.555 1 94.69 84 GLU A N 1
ATOM 664 C CA . GLU A 1 84 ? -2.932 -15.516 -16.016 1 94.69 84 GLU A CA 1
ATOM 665 C C . GLU A 1 84 ? -3.164 -16.891 -15.391 1 94.69 84 GLU A C 1
ATOM 667 O O . GLU A 1 84 ? -4.277 -17.203 -14.969 1 94.69 84 GLU A O 1
ATOM 672 N N . ASP A 1 85 ? -2.133 -17.719 -15.336 1 95.75 85 ASP A N 1
ATOM 673 C CA . ASP A 1 85 ? -2.145 -19.047 -14.711 1 95.75 85 ASP A CA 1
ATOM 674 C C . ASP A 1 85 ? -1.636 -18.969 -13.273 1 95.75 85 ASP A C 1
ATOM 676 O O . ASP A 1 85 ? -0.443 -18.766 -13.047 1 95.75 85 ASP A O 1
ATOM 680 N N . SER A 1 86 ? -2.496 -19.172 -12.281 1 95.31 86 SER A N 1
ATOM 681 C CA . SER A 1 86 ? -2.18 -19.016 -10.867 1 95.31 86 SER A CA 1
ATOM 682 C C . SER A 1 86 ? -1.15 -20.047 -10.414 1 95.31 86 SER A C 1
ATOM 684 O O . SER A 1 86 ? -0.585 -19.938 -9.328 1 95.31 86 SER A O 1
ATOM 686 N N . THR A 1 87 ? -0.879 -21.062 -11.242 1 94.88 87 THR A N 1
ATOM 687 C CA . THR A 1 87 ? 0.107 -22.062 -10.875 1 94.88 87 THR A CA 1
ATOM 688 C C . THR A 1 87 ? 1.476 -21.734 -11.461 1 94.88 87 THR A C 1
ATOM 690 O O . THR A 1 87 ? 2.445 -22.469 -11.25 1 94.88 87 THR A O 1
ATOM 693 N N . ASP A 1 88 ? 1.499 -20.578 -12.203 1 95.12 88 ASP A N 1
ATOM 694 C CA . ASP A 1 88 ? 2.754 -20.141 -12.812 1 95.12 88 ASP A CA 1
ATOM 695 C C . ASP A 1 88 ? 3.643 -19.438 -11.789 1 95.12 88 ASP A C 1
ATOM 697 O O . ASP A 1 88 ? 3.928 -18.25 -11.922 1 95.12 88 ASP A O 1
ATOM 701 N N . VAL A 1 89 ? 4.199 -20.172 -10.812 1 96.31 89 VAL A N 1
ATOM 702 C CA . VAL A 1 89 ? 5.004 -19.656 -9.711 1 96.31 89 VAL A CA 1
ATOM 703 C C . VAL A 1 89 ? 6.289 -19.047 -10.25 1 96.31 89 VAL A C 1
ATOM 705 O O . VAL A 1 89 ? 6.754 -18.016 -9.734 1 96.31 89 VAL A O 1
ATOM 708 N N . LEU A 1 90 ? 6.824 -19.641 -11.297 1 96.5 90 LEU A N 1
ATOM 709 C CA . LEU A 1 90 ? 8.086 -19.172 -11.859 1 96.5 90 LEU A CA 1
ATOM 710 C C . LEU A 1 90 ? 7.957 -17.75 -12.391 1 96.5 90 LEU A C 1
ATOM 712 O O . LEU A 1 90 ? 8.875 -16.938 -12.242 1 96.5 90 LEU A O 1
ATOM 716 N N . SER A 1 91 ? 6.875 -17.453 -13.031 1 96.62 91 SER A N 1
ATOM 717 C CA . SER A 1 91 ? 6.668 -16.094 -13.539 1 96.62 91 SER A CA 1
ATOM 718 C C . SER A 1 91 ? 6.68 -15.078 -12.406 1 96.62 91 SER A C 1
ATOM 720 O O . SER A 1 91 ? 7.203 -13.969 -12.562 1 96.62 91 SER A O 1
ATOM 722 N N . VAL A 1 92 ? 6.082 -15.422 -11.266 1 97.94 92 VAL A N 1
ATOM 723 C CA . VAL A 1 92 ? 6.059 -14.523 -10.109 1 97.94 92 VAL A CA 1
ATOM 724 C C . VAL A 1 92 ? 7.465 -14.383 -9.531 1 97.94 92 VAL A C 1
ATOM 726 O O . VAL A 1 92 ? 7.902 -13.273 -9.211 1 97.94 92 VAL A O 1
ATOM 729 N N . ILE A 1 93 ? 8.195 -15.5 -9.43 1 98.19 93 ILE A N 1
ATOM 730 C CA . ILE A 1 93 ? 9.578 -15.469 -8.961 1 98.19 93 ILE A CA 1
ATOM 731 C C . ILE A 1 93 ? 10.398 -14.531 -9.844 1 98.19 93 ILE A C 1
ATOM 733 O O . ILE A 1 93 ? 11.125 -13.664 -9.336 1 98.19 93 ILE A O 1
ATOM 737 N N . ASP A 1 94 ? 10.25 -14.695 -11.148 1 98.25 94 ASP A N 1
ATOM 738 C CA . ASP A 1 94 ? 10.992 -13.852 -12.086 1 98.25 94 ASP A CA 1
ATOM 739 C C . ASP A 1 94 ? 10.594 -12.383 -11.93 1 98.25 94 ASP A C 1
ATOM 741 O O . ASP A 1 94 ? 11.445 -11.492 -12.023 1 98.25 94 ASP A O 1
ATOM 745 N N . GLY A 1 95 ? 9.312 -12.109 -11.742 1 98.56 95 GLY A N 1
ATOM 746 C CA . GLY A 1 95 ? 8.844 -10.758 -11.492 1 98.56 95 GLY A CA 1
ATOM 747 C C . GLY A 1 95 ? 9.445 -10.148 -10.242 1 98.56 95 GLY A C 1
ATOM 748 O O . GLY A 1 95 ? 9.828 -8.977 -10.234 1 98.56 95 GLY A O 1
ATOM 749 N N . VAL A 1 96 ? 9.516 -10.938 -9.117 1 98.75 96 VAL A N 1
ATOM 750 C CA . VAL A 1 96 ? 10.117 -10.469 -7.871 1 98.75 96 VAL A CA 1
ATOM 751 C C . VAL A 1 96 ? 11.594 -10.125 -8.102 1 98.75 96 VAL A C 1
ATOM 753 O O . VAL A 1 96 ? 12.07 -9.078 -7.664 1 98.75 96 VAL A O 1
ATOM 756 N N . LEU A 1 97 ? 12.281 -11 -8.797 1 98.69 97 LEU A N 1
ATOM 757 C CA . LEU A 1 97 ? 13.703 -10.773 -9.062 1 98.69 97 LEU A CA 1
ATOM 758 C C . LEU A 1 97 ? 13.906 -9.5 -9.875 1 98.69 97 LEU A C 1
ATOM 760 O O . LEU A 1 97 ? 14.812 -8.711 -9.586 1 98.69 97 LEU A O 1
ATOM 764 N N . THR A 1 98 ? 13.07 -9.258 -10.859 1 98.75 98 THR A N 1
ATOM 765 C CA . THR A 1 98 ? 13.141 -8.031 -11.641 1 98.75 98 THR A CA 1
ATOM 766 C C . THR A 1 98 ? 12.922 -6.805 -10.758 1 98.75 98 THR A C 1
ATOM 768 O O . THR A 1 98 ? 13.68 -5.84 -10.82 1 98.75 98 THR A O 1
ATOM 771 N N . ALA A 1 99 ? 11.867 -6.859 -9.898 1 98.44 99 ALA A N 1
ATOM 772 C CA . ALA A 1 99 ? 11.555 -5.746 -9.008 1 98.44 99 ALA A CA 1
ATOM 773 C C . ALA A 1 99 ? 12.695 -5.488 -8.023 1 98.44 99 ALA A C 1
ATOM 775 O O . ALA A 1 99 ? 13.062 -4.34 -7.777 1 98.44 99 ALA A O 1
ATOM 776 N N . GLU A 1 100 ? 13.242 -6.574 -7.473 1 98.62 100 GLU A N 1
ATOM 777 C CA . GLU A 1 100 ? 14.344 -6.438 -6.52 1 98.62 100 GLU A CA 1
ATOM 778 C C . GLU A 1 100 ? 15.594 -5.875 -7.195 1 98.62 100 GLU A C 1
ATOM 780 O O . GLU A 1 100 ? 16.312 -5.07 -6.602 1 98.62 100 GLU A O 1
ATOM 785 N N . GLU A 1 101 ? 15.906 -6.297 -8.383 1 98.5 101 GLU A N 1
ATOM 786 C CA . GLU A 1 101 ? 17.047 -5.766 -9.117 1 98.5 101 GLU A CA 1
ATOM 787 C C . GLU A 1 101 ? 16.891 -4.273 -9.391 1 98.5 101 GLU A C 1
ATOM 789 O O . GLU A 1 101 ? 17.844 -3.506 -9.273 1 98.5 101 GLU A O 1
ATOM 794 N N . ASP A 1 102 ? 15.711 -3.906 -9.805 1 98.62 102 ASP A N 1
ATOM 795 C CA . ASP A 1 102 ? 15.43 -2.488 -10.008 1 98.62 102 ASP A CA 1
ATOM 796 C C . ASP A 1 102 ? 15.586 -1.704 -8.703 1 98.62 102 ASP A C 1
ATOM 798 O O . ASP A 1 102 ? 16.125 -0.598 -8.703 1 98.62 102 ASP A O 1
ATOM 802 N N . ALA A 1 103 ? 15.055 -2.248 -7.574 1 98.69 103 ALA A N 1
ATOM 803 C CA . ALA A 1 103 ? 15.203 -1.611 -6.266 1 98.69 103 ALA A CA 1
ATOM 804 C C . ALA A 1 103 ? 16.672 -1.458 -5.898 1 98.69 103 ALA A C 1
ATOM 806 O O . ALA A 1 103 ? 17.109 -0.394 -5.445 1 98.69 103 ALA A O 1
ATOM 807 N N . ILE A 1 104 ? 17.453 -2.498 -6.125 1 98.81 104 ILE A N 1
ATOM 808 C CA . ILE A 1 104 ? 18.875 -2.492 -5.82 1 98.81 104 ILE A CA 1
ATOM 809 C C . ILE A 1 104 ? 19.562 -1.396 -6.625 1 98.81 104 ILE A C 1
ATOM 811 O O . ILE A 1 104 ? 20.359 -0.628 -6.078 1 98.81 104 ILE A O 1
ATOM 815 N N . LYS A 1 105 ? 19.281 -1.272 -7.91 1 98.81 105 LYS A N 1
ATOM 816 C CA . LYS A 1 105 ? 19.828 -0.207 -8.742 1 98.81 105 LYS A CA 1
ATOM 817 C C . LYS A 1 105 ? 19.453 1.167 -8.188 1 98.81 105 LYS A C 1
ATOM 819 O O . LYS A 1 105 ? 20.297 2.066 -8.133 1 98.81 105 LYS A O 1
ATOM 824 N N . THR A 1 106 ? 18.203 1.307 -7.805 1 98.81 106 THR A N 1
ATOM 825 C CA . THR A 1 106 ? 17.719 2.574 -7.27 1 98.81 106 THR A CA 1
ATOM 826 C C . THR A 1 106 ? 18.469 2.951 -6 1 98.81 106 THR A C 1
ATOM 828 O O . THR A 1 106 ? 18.922 4.09 -5.855 1 98.81 106 THR A O 1
ATOM 831 N N . TYR A 1 107 ? 18.625 1.999 -5.062 1 98.88 107 TYR A N 1
ATOM 832 C CA . TYR A 1 107 ? 19.266 2.314 -3.789 1 98.88 107 TYR A CA 1
ATOM 833 C C . TYR A 1 107 ? 20.766 2.535 -3.963 1 98.88 107 TYR A C 1
ATOM 835 O O . TYR A 1 107 ? 21.359 3.352 -3.258 1 98.88 107 TYR A O 1
ATOM 843 N N . ARG A 1 108 ? 21.422 1.847 -4.934 1 98.88 108 ARG A N 1
ATOM 844 C CA . ARG A 1 108 ? 22.812 2.141 -5.25 1 98.88 108 ARG A CA 1
ATOM 845 C C . ARG A 1 108 ? 22.969 3.555 -5.801 1 98.88 108 ARG A C 1
ATOM 847 O O . ARG A 1 108 ? 23.906 4.273 -5.434 1 98.88 108 ARG A O 1
ATOM 854 N N . SER A 1 109 ? 22.047 3.912 -6.691 1 98.81 109 SER A N 1
ATOM 855 C CA . SER A 1 109 ? 22.047 5.277 -7.203 1 98.81 109 SER A CA 1
ATOM 856 C C . SER A 1 109 ? 21.828 6.285 -6.078 1 98.81 109 SER A C 1
ATOM 858 O O . SER A 1 109 ? 22.438 7.352 -6.066 1 98.81 109 SER A O 1
ATOM 860 N N . LEU A 1 110 ? 20.922 5.961 -5.129 1 98.88 110 LEU A N 1
ATOM 861 C CA . LEU A 1 110 ? 20.656 6.848 -4.004 1 98.88 110 LEU A CA 1
ATOM 862 C C . LEU A 1 110 ? 21.875 7 -3.111 1 98.88 110 LEU A C 1
ATOM 864 O O . LEU A 1 110 ? 22.156 8.094 -2.621 1 98.88 110 LEU A O 1
ATOM 868 N N . ILE A 1 111 ? 22.578 5.906 -2.885 1 98.88 111 ILE A N 1
ATOM 869 C CA . ILE A 1 111 ? 23.797 5.934 -2.1 1 98.88 111 ILE A CA 1
ATOM 870 C C . ILE A 1 111 ? 24.812 6.867 -2.756 1 98.88 111 ILE A C 1
ATOM 872 O O . ILE A 1 111 ? 25.391 7.738 -2.096 1 98.88 111 ILE A O 1
ATOM 876 N N . ASN A 1 112 ? 25.016 6.734 -4.078 1 98.75 112 ASN A N 1
ATOM 877 C CA . ASN A 1 112 ? 25.953 7.59 -4.805 1 98.75 112 ASN A CA 1
ATOM 878 C C . ASN A 1 112 ? 25.547 9.055 -4.73 1 98.75 112 ASN A C 1
ATOM 880 O O . ASN A 1 112 ? 26.375 9.93 -4.477 1 98.75 112 ASN A O 1
ATOM 884 N N . ALA A 1 113 ? 24.266 9.344 -4.98 1 98.69 113 ALA A N 1
ATOM 885 C CA . ALA A 1 113 ? 23.75 10.711 -4.926 1 98.69 113 ALA A CA 1
ATOM 886 C C . ALA A 1 113 ? 23.938 11.305 -3.535 1 98.69 113 ALA A C 1
ATOM 888 O O . ALA A 1 113 ? 24.281 12.484 -3.396 1 98.69 113 ALA A O 1
ATOM 889 N N . ALA A 1 114 ? 23.625 10.523 -2.467 1 98.75 114 ALA A N 1
ATOM 890 C CA . ALA A 1 114 ? 23.766 10.977 -1.086 1 98.75 114 ALA A CA 1
ATOM 891 C C . ALA A 1 114 ? 25.219 11.297 -0.755 1 98.75 114 ALA A C 1
ATOM 893 O O . ALA A 1 114 ? 25.5 12.297 -0.09 1 98.75 114 ALA A O 1
ATOM 894 N N . GLU A 1 115 ? 26.125 10.438 -1.197 1 98.38 115 GLU A N 1
ATOM 895 C CA . GLU A 1 115 ? 27.547 10.68 -1.001 1 98.38 115 GLU A CA 1
ATOM 896 C C . GLU A 1 115 ? 27.984 11.984 -1.667 1 98.38 115 GLU A C 1
ATOM 898 O O . GLU A 1 115 ? 28.672 12.797 -1.054 1 98.38 115 GLU A O 1
ATOM 903 N N . GLU A 1 116 ? 27.641 12.141 -2.885 1 98.12 116 GLU A N 1
ATOM 904 C CA . GLU A 1 116 ? 27.984 13.344 -3.637 1 98.12 116 GLU A CA 1
ATOM 905 C C . GLU A 1 116 ? 27.438 14.594 -2.949 1 98.12 116 GLU A C 1
ATOM 907 O O . GLU A 1 116 ? 28.078 15.656 -2.99 1 98.12 116 GLU A O 1
ATOM 912 N N . ALA A 1 117 ? 26.312 14.422 -2.285 1 97.94 117 ALA A N 1
ATOM 913 C CA . ALA A 1 117 ? 25.656 15.555 -1.629 1 97.94 117 ALA A CA 1
ATOM 914 C C . ALA A 1 117 ? 26.141 15.703 -0.189 1 97.94 117 ALA A C 1
ATOM 916 O O . ALA A 1 117 ? 25.656 16.562 0.546 1 97.94 117 ALA A O 1
ATOM 917 N N . ASN A 1 118 ? 27.062 14.883 0.26 1 98.12 118 ASN A N 1
ATOM 918 C CA . ASN A 1 118 ? 27.531 14.867 1.644 1 98.12 118 ASN A CA 1
ATOM 919 C C . ASN A 1 118 ? 26.359 14.727 2.621 1 98.12 118 ASN A C 1
ATOM 921 O O . ASN A 1 118 ? 26.234 15.516 3.555 1 98.12 118 ASN A O 1
ATOM 925 N N . ASP A 1 119 ? 25.469 13.859 2.385 1 98.25 119 ASP A N 1
ATOM 926 C CA . ASP A 1 119 ? 24.297 13.523 3.168 1 98.25 119 ASP A CA 1
ATOM 927 C C . ASP A 1 119 ? 24.406 12.117 3.76 1 98.25 119 ASP A C 1
ATOM 929 O O . ASP A 1 119 ? 23.766 11.18 3.271 1 98.25 119 ASP A O 1
ATOM 933 N N . PRO A 1 120 ? 25.125 11.93 4.848 1 98.5 120 PRO A N 1
ATOM 934 C CA . PRO A 1 120 ? 25.375 10.594 5.398 1 98.5 120 PRO A CA 1
ATOM 935 C C . PRO A 1 120 ? 24.109 9.938 5.953 1 98.5 120 PRO A C 1
ATOM 937 O O . PRO A 1 120 ? 24.016 8.711 6.023 1 98.5 120 PRO A O 1
ATOM 940 N N . VAL A 1 121 ? 23.125 10.734 6.398 1 98.81 121 VAL A N 1
ATOM 941 C CA . VAL A 1 121 ? 21.891 10.188 6.934 1 98.81 121 VAL A CA 1
ATOM 942 C C . VAL A 1 121 ? 21.125 9.438 5.836 1 98.81 121 VAL A C 1
ATOM 944 O O . VAL A 1 121 ? 20.703 8.297 6.035 1 98.81 121 VAL A O 1
ATOM 947 N N . THR A 1 122 ? 21 10.062 4.648 1 98.81 122 THR A N 1
ATOM 948 C CA . THR A 1 122 ? 20.359 9.406 3.512 1 98.81 122 THR A CA 1
ATOM 949 C C . THR A 1 122 ? 21.172 8.203 3.059 1 98.81 122 THR A C 1
ATOM 951 O O . THR A 1 122 ? 20.625 7.16 2.715 1 98.81 122 THR A O 1
ATOM 954 N N . GLU A 1 123 ? 22.484 8.352 2.998 1 98.88 123 GLU A N 1
ATOM 955 C CA . GLU A 1 123 ? 23.344 7.238 2.611 1 98.88 123 GLU A CA 1
ATOM 956 C C . GLU A 1 123 ? 23.109 6.023 3.502 1 98.88 123 GLU A C 1
ATOM 958 O O . GLU A 1 123 ? 22.953 4.906 3.006 1 98.88 123 GLU A O 1
ATOM 963 N N . ASP A 1 124 ? 23.078 6.223 4.781 1 98.88 124 ASP A N 1
ATOM 964 C CA . ASP A 1 124 ? 22.906 5.137 5.738 1 98.88 124 ASP A CA 1
ATOM 965 C C . ASP A 1 124 ? 21.547 4.457 5.555 1 98.88 124 ASP A C 1
ATOM 967 O O . ASP A 1 124 ? 21.453 3.229 5.609 1 98.88 124 ASP A O 1
ATOM 971 N N . LEU A 1 125 ? 20.469 5.215 5.375 1 98.94 125 LEU A N 1
ATOM 972 C CA . LEU A 1 125 ? 19.141 4.676 5.113 1 98.94 125 LEU A CA 1
ATOM 973 C C . LEU A 1 125 ? 19.156 3.805 3.859 1 98.94 125 LEU A C 1
ATOM 975 O O . LEU A 1 125 ? 18.625 2.688 3.871 1 98.94 125 LEU A O 1
ATOM 979 N N . ALA A 1 126 ? 19.734 4.344 2.807 1 98.94 126 ALA A N 1
ATOM 980 C CA . ALA A 1 126 ? 19.766 3.629 1.534 1 98.94 126 ALA A CA 1
ATOM 981 C C . ALA A 1 126 ? 20.531 2.316 1.67 1 98.94 126 ALA A C 1
ATOM 983 O O . ALA A 1 126 ? 20.125 1.293 1.115 1 98.94 126 ALA A O 1
ATOM 984 N N . VAL A 1 127 ? 21.672 2.322 2.377 1 98.94 127 VAL A N 1
ATOM 985 C CA . VAL A 1 127 ? 22.469 1.123 2.588 1 98.94 127 VAL A CA 1
ATOM 986 C C . VAL A 1 127 ? 21.656 0.084 3.357 1 98.94 127 VAL A C 1
ATOM 988 O O . VAL A 1 127 ? 21.688 -1.105 3.033 1 98.94 127 VAL A O 1
ATOM 991 N N . THR A 1 128 ? 20.891 0.494 4.367 1 98.94 128 THR A N 1
ATOM 992 C CA . THR A 1 128 ? 20.094 -0.404 5.18 1 98.94 128 THR A CA 1
ATOM 993 C C . THR A 1 128 ? 19.016 -1.079 4.332 1 98.94 128 THR A C 1
ATOM 995 O O . THR A 1 128 ? 18.844 -2.299 4.395 1 98.94 128 THR A O 1
ATOM 998 N N . ILE A 1 129 ? 18.297 -0.291 3.545 1 98.94 129 ILE A N 1
ATOM 999 C CA . ILE A 1 129 ? 17.219 -0.848 2.725 1 98.94 129 ILE A CA 1
ATOM 1000 C C . ILE A 1 129 ? 17.828 -1.723 1.624 1 98.94 129 ILE A C 1
ATOM 1002 O O . ILE A 1 129 ? 17.266 -2.77 1.285 1 98.94 129 ILE A O 1
ATOM 1006 N N . LEU A 1 130 ? 19 -1.284 1.044 1 98.88 130 LEU A N 1
ATOM 1007 C CA . LEU A 1 130 ? 19.688 -2.078 0.039 1 98.88 130 LEU A CA 1
ATOM 1008 C C . LEU A 1 130 ? 20 -3.475 0.566 1 98.88 130 LEU A C 1
ATOM 1010 O O . LEU A 1 130 ? 19.828 -4.465 -0.147 1 98.88 130 LEU A O 1
ATOM 1014 N N . ALA A 1 131 ? 20.484 -3.578 1.787 1 98.88 131 ALA A N 1
ATOM 1015 C CA . ALA A 1 131 ? 20.797 -4.875 2.387 1 98.88 131 ALA A CA 1
ATOM 1016 C C . ALA A 1 131 ? 19.562 -5.773 2.418 1 98.88 131 ALA A C 1
ATOM 1018 O O . ALA A 1 131 ? 19.656 -6.969 2.123 1 98.88 131 ALA A O 1
ATOM 1019 N N . ASP A 1 132 ? 18.422 -5.227 2.77 1 98.81 132 ASP A N 1
ATOM 1020 C CA . ASP A 1 132 ? 17.188 -5.984 2.787 1 98.81 132 ASP A CA 1
ATOM 1021 C C . ASP A 1 132 ? 16.812 -6.457 1.384 1 98.81 132 ASP A C 1
ATOM 1023 O O . ASP A 1 132 ? 16.422 -7.609 1.194 1 98.81 132 ASP A O 1
ATOM 1027 N N . GLU A 1 133 ? 16.922 -5.547 0.412 1 98.75 133 GLU A N 1
ATOM 1028 C CA . GLU A 1 133 ? 16.562 -5.91 -0.954 1 98.75 133 GLU A CA 1
ATOM 1029 C C . GLU A 1 133 ? 17.484 -6.996 -1.5 1 98.75 133 GLU A C 1
ATOM 1031 O O . GLU A 1 133 ? 17.047 -7.867 -2.258 1 98.75 133 GLU A O 1
ATOM 1036 N N . GLU A 1 134 ? 18.781 -6.895 -1.19 1 98.81 134 GLU A N 1
ATOM 1037 C CA . GLU A 1 134 ? 19.703 -7.945 -1.598 1 98.81 134 GLU A CA 1
ATOM 1038 C C . GLU A 1 134 ? 19.344 -9.281 -0.955 1 98.81 134 GLU A C 1
ATOM 1040 O O . GLU A 1 134 ? 19.484 -10.336 -1.584 1 98.81 134 GLU A O 1
ATOM 1045 N N . ALA A 1 135 ? 18.938 -9.234 0.3 1 98.69 135 ALA A N 1
ATOM 1046 C CA . ALA A 1 135 ? 18.484 -10.461 0.955 1 98.69 135 ALA A CA 1
ATOM 1047 C C . ALA A 1 135 ? 17.25 -11.023 0.256 1 98.69 135 ALA A C 1
ATOM 1049 O O . ALA A 1 135 ? 17.141 -12.234 0.049 1 98.69 135 ALA A O 1
ATOM 1050 N N . HIS A 1 136 ? 16.25 -10.188 -0.112 1 98.56 136 HIS A N 1
ATOM 1051 C CA . HIS A 1 136 ? 15.07 -10.625 -0.86 1 98.56 136 HIS A CA 1
ATOM 1052 C C . HIS A 1 136 ? 15.469 -11.273 -2.178 1 98.56 136 HIS A C 1
ATOM 1054 O O . HIS A 1 136 ? 14.984 -12.359 -2.508 1 98.56 136 HIS A O 1
ATOM 1060 N N . ARG A 1 137 ? 16.344 -10.562 -2.902 1 98.5 137 ARG A N 1
ATOM 1061 C CA . ARG A 1 137 ? 16.797 -11.094 -4.184 1 98.5 137 ARG A CA 1
ATOM 1062 C C . ARG A 1 137 ? 17.453 -12.461 -4.012 1 98.5 137 ARG A C 1
ATOM 1064 O O . ARG A 1 137 ? 17.203 -13.383 -4.793 1 98.5 137 ARG A O 1
ATOM 1071 N N . THR A 1 138 ? 18.328 -12.586 -3 1 98.56 138 THR A N 1
ATOM 1072 C CA . THR A 1 138 ? 19.016 -13.844 -2.732 1 98.56 138 THR A CA 1
ATOM 1073 C C . THR A 1 138 ? 18.016 -14.961 -2.455 1 98.56 138 THR A C 1
ATOM 1075 O O . THR A 1 138 ? 18.141 -16.062 -2.992 1 98.56 138 THR A O 1
ATOM 1078 N N . GLU A 1 139 ? 17.062 -14.695 -1.617 1 98.25 139 GLU A N 1
ATOM 1079 C CA . GLU A 1 139 ? 16.031 -15.68 -1.289 1 98.25 139 GLU A CA 1
ATOM 1080 C C . GLU A 1 139 ? 15.297 -16.156 -2.541 1 98.25 139 GLU A C 1
ATOM 1082 O O . GLU A 1 139 ? 15.141 -17.344 -2.76 1 98.25 139 GLU A O 1
ATOM 1087 N N . PHE A 1 140 ? 14.891 -15.258 -3.404 1 98.25 140 PHE A N 1
ATOM 1088 C CA . PHE A 1 140 ? 14.078 -15.609 -4.559 1 98.25 140 PHE A CA 1
ATOM 1089 C C . PHE A 1 140 ? 14.93 -16.266 -5.645 1 98.25 140 PHE A C 1
ATOM 1091 O O . PHE A 1 140 ? 14.438 -17.062 -6.434 1 98.25 140 PHE A O 1
ATOM 1098 N N . ARG A 1 141 ? 16.25 -15.883 -5.742 1 98 141 ARG A N 1
ATOM 1099 C CA . ARG A 1 141 ? 17.156 -16.656 -6.594 1 98 141 ARG A CA 1
ATOM 1100 C C . ARG A 1 141 ? 17.219 -18.109 -6.152 1 98 141 ARG A C 1
ATOM 1102 O O . ARG A 1 141 ? 17.297 -19.016 -6.984 1 98 141 ARG A O 1
ATOM 1109 N N . GLY A 1 142 ? 17.219 -18.266 -4.809 1 97.25 142 GLY A N 1
ATOM 1110 C CA . GLY A 1 142 ? 17.156 -19.625 -4.277 1 97.25 142 GLY A CA 1
ATOM 1111 C C . GLY A 1 142 ? 15.914 -20.375 -4.707 1 97.25 142 GLY A C 1
ATOM 1112 O O . GLY A 1 142 ? 15.992 -21.547 -5.094 1 97.25 142 GLY A O 1
ATOM 1113 N N . PHE A 1 143 ? 14.758 -19.766 -4.648 1 96.69 143 PHE A N 1
ATOM 1114 C CA . PHE A 1 143 ? 13.523 -20.375 -5.121 1 96.69 143 PHE A CA 1
ATOM 1115 C C . PHE A 1 143 ? 13.633 -20.75 -6.59 1 96.69 143 PHE A C 1
ATOM 1117 O O . PHE A 1 143 ? 13.234 -21.859 -6.984 1 96.69 143 PHE A O 1
ATOM 1124 N N . LYS A 1 144 ? 14.172 -19.828 -7.41 1 96.44 144 LYS A N 1
ATOM 1125 C CA . LYS A 1 144 ? 14.266 -20.047 -8.844 1 96.44 144 LYS A CA 1
ATOM 1126 C C . LYS A 1 144 ? 15.141 -21.266 -9.148 1 96.44 144 LYS A C 1
ATOM 1128 O O . LYS A 1 144 ? 14.82 -22.062 -10.047 1 96.44 144 LYS A O 1
ATOM 1133 N N . LYS A 1 145 ? 16.219 -21.406 -8.43 1 95.38 145 LYS A N 1
ATOM 1134 C CA . LYS A 1 145 ? 17.125 -22.531 -8.633 1 95.38 145 LYS A CA 1
ATOM 1135 C C . LYS A 1 145 ? 16.422 -23.859 -8.406 1 95.38 145 LYS A C 1
ATOM 1137 O O . LYS A 1 145 ? 16.719 -24.859 -9.078 1 95.38 145 LYS A O 1
ATOM 1142 N N . GLU A 1 146 ? 15.477 -23.906 -7.465 1 89.69 146 GLU A N 1
ATOM 1143 C CA . GLU A 1 146 ? 14.734 -25.125 -7.168 1 89.69 146 GLU A CA 1
ATOM 1144 C C . GLU A 1 146 ? 13.773 -25.469 -8.305 1 89.69 146 GLU A C 1
ATOM 1146 O O . GLU A 1 146 ? 13.484 -26.656 -8.531 1 89.69 146 GLU A O 1
ATOM 1151 N N . TYR A 1 147 ? 13.32 -24.5 -9.047 1 84.81 147 TYR A N 1
ATOM 1152 C CA . TYR A 1 147 ? 12.43 -24.719 -10.172 1 84.81 147 TYR A CA 1
ATOM 1153 C C . TYR A 1 147 ? 13.211 -25.172 -11.406 1 84.81 147 TYR A C 1
ATOM 1155 O O . TYR A 1 147 ? 12.703 -25.922 -12.234 1 84.81 147 TYR A O 1
ATOM 1163 N N . ASP A 1 148 ? 14.352 -24.641 -11.602 1 78.38 148 ASP A N 1
ATOM 1164 C CA . ASP A 1 148 ? 15.188 -25.016 -12.734 1 78.38 148 ASP A CA 1
ATOM 1165 C C . ASP A 1 148 ? 15.688 -26.453 -12.594 1 78.38 148 ASP A C 1
ATOM 1167 O O . ASP A 1 148 ? 15.977 -27.109 -13.594 1 78.38 148 ASP A O 1
ATOM 1171 N N . ARG A 1 149 ? 15.781 -26.953 -11.43 1 74.5 149 ARG A N 1
ATOM 1172 C CA . ARG A 1 149 ? 16.266 -28.312 -11.227 1 74.5 149 ARG A CA 1
ATOM 1173 C C . ARG A 1 149 ? 15.188 -29.344 -11.57 1 74.5 149 ARG A C 1
ATOM 1175 O O . ARG A 1 149 ? 15.492 -30.516 -11.805 1 74.5 149 ARG A O 1
ATOM 1182 N N . GLU A 1 150 ? 14.047 -29 -11.766 1 59.78 150 GLU A N 1
ATOM 1183 C CA . GLU A 1 150 ? 13.039 -29.984 -12.156 1 59.78 150 GLU A CA 1
ATOM 1184 C C . GLU A 1 150 ? 12.906 -30.062 -13.68 1 59.78 150 GLU A C 1
ATOM 1186 O O . GLU A 1 150 ? 13.18 -29.078 -14.375 1 59.78 150 GLU A O 1
ATOM 1191 N N . MET B 1 1 ? -21.312 -16.062 -11.477 1 63.16 1 MET B N 1
ATOM 1192 C CA . MET B 1 1 ? -20.828 -15.062 -10.523 1 63.16 1 MET B CA 1
ATOM 1193 C C . MET B 1 1 ? -21.266 -13.664 -10.938 1 63.16 1 MET B C 1
ATOM 1195 O O . MET B 1 1 ? -21.453 -13.391 -12.125 1 63.16 1 MET B O 1
ATOM 1199 N N . SER B 1 2 ? -21.75 -12.812 -9.898 1 83.56 2 SER B N 1
ATOM 1200 C CA . SER B 1 2 ? -22.328 -11.531 -10.281 1 83.56 2 SER B CA 1
ATOM 1201 C C . SER B 1 2 ? -21.234 -10.531 -10.664 1 83.56 2 SER B C 1
ATOM 1203 O O . SER B 1 2 ? -20.281 -10.328 -9.906 1 83.56 2 SER B O 1
ATOM 1205 N N . GLU B 1 3 ? -21.234 -10.125 -11.906 1 90.38 3 GLU B N 1
ATOM 1206 C CA . GLU B 1 3 ? -20.281 -9.148 -12.445 1 90.38 3 GLU B CA 1
ATOM 1207 C C . GLU B 1 3 ? -20.25 -7.883 -11.594 1 90.38 3 GLU B C 1
ATOM 1209 O O . GLU B 1 3 ? -19.203 -7.27 -11.43 1 90.38 3 GLU B O 1
ATOM 1214 N N . ASP B 1 4 ? -21.359 -7.703 -10.969 1 94.75 4 ASP B N 1
ATOM 1215 C CA . ASP B 1 4 ? -21.438 -6.523 -10.117 1 94.75 4 ASP B CA 1
ATOM 1216 C C . ASP B 1 4 ? -20.641 -6.723 -8.828 1 94.75 4 ASP B C 1
ATOM 1218 O O . ASP B 1 4 ? -19.938 -5.82 -8.383 1 94.75 4 ASP B O 1
ATOM 1222 N N . VAL B 1 5 ? -20.719 -7.875 -8.258 1 98.25 5 VAL B N 1
ATOM 1223 C CA . VAL B 1 5 ? -20.031 -8.188 -7.016 1 98.25 5 VAL B CA 1
ATOM 1224 C C . VAL B 1 5 ? -18.516 -8.133 -7.238 1 98.25 5 VAL B C 1
ATOM 1226 O O . VAL B 1 5 ? -17.797 -7.473 -6.48 1 98.25 5 VAL B O 1
ATOM 1229 N N . THR B 1 6 ? -18.047 -8.734 -8.336 1 98.19 6 THR B N 1
ATOM 1230 C CA . THR B 1 6 ? -16.594 -8.812 -8.555 1 98.19 6 THR B CA 1
ATOM 1231 C C . THR B 1 6 ? -16.031 -7.441 -8.914 1 98.19 6 THR B C 1
ATOM 1233 O O . THR B 1 6 ? -14.906 -7.113 -8.531 1 98.19 6 THR B O 1
ATOM 1236 N N . ALA B 1 7 ? -16.844 -6.641 -9.641 1 98.19 7 ALA B N 1
ATOM 1237 C CA . ALA B 1 7 ? -16.391 -5.285 -9.969 1 98.19 7 ALA B CA 1
ATOM 1238 C C . ALA B 1 7 ? -16.234 -4.441 -8.711 1 98.19 7 ALA B C 1
ATOM 1240 O O . ALA B 1 7 ? -15.258 -3.709 -8.562 1 98.19 7 ALA B O 1
ATOM 1241 N N . LEU B 1 8 ? -17.172 -4.547 -7.781 1 98.69 8 LEU B N 1
ATOM 1242 C CA . LEU B 1 8 ? -17.125 -3.783 -6.539 1 98.69 8 LEU B CA 1
ATOM 1243 C C . LEU B 1 8 ? -16 -4.277 -5.637 1 98.69 8 LEU B C 1
ATOM 1245 O O . LEU B 1 8 ? -15.336 -3.479 -4.973 1 98.69 8 LEU B O 1
ATOM 1249 N N . LEU B 1 9 ? -15.766 -5.605 -5.613 1 98.88 9 LEU B N 1
ATOM 1250 C CA . LEU B 1 9 ? -14.656 -6.172 -4.852 1 98.88 9 LEU B CA 1
ATOM 1251 C C . LEU B 1 9 ? -13.32 -5.641 -5.363 1 98.88 9 LEU B C 1
ATOM 1253 O O . LEU B 1 9 ? -12.461 -5.254 -4.57 1 98.88 9 LEU B O 1
ATOM 1257 N N . LYS B 1 10 ? -13.164 -5.598 -6.684 1 98.62 10 LYS B N 1
ATOM 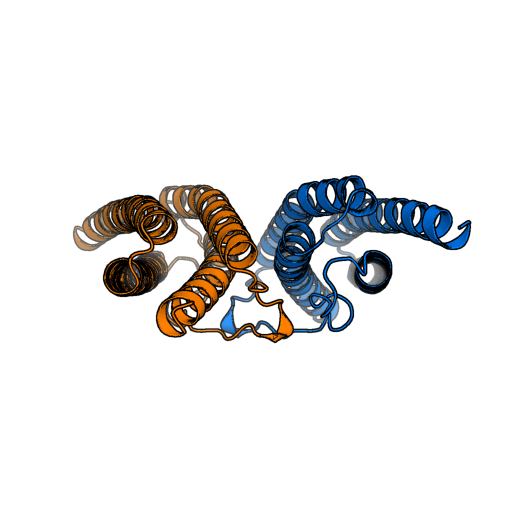1258 C CA . LYS B 1 10 ? -11.922 -5.109 -7.277 1 98.62 10 LYS B CA 1
ATOM 1259 C C . LYS B 1 10 ? -11.719 -3.625 -6.984 1 98.62 10 LYS B C 1
ATOM 1261 O O . LYS B 1 10 ? -10.602 -3.193 -6.684 1 98.62 10 LYS B O 1
ATOM 1266 N N . ARG B 1 11 ? -12.812 -2.912 -7.004 1 98.38 11 ARG B N 1
ATOM 1267 C CA . ARG B 1 11 ? -12.75 -1.49 -6.676 1 98.38 11 ARG B CA 1
ATOM 1268 C C . ARG B 1 11 ? -12.344 -1.279 -5.223 1 98.38 11 ARG B C 1
ATOM 1270 O O . ARG B 1 11 ? -11.453 -0.478 -4.934 1 98.38 11 ARG B O 1
ATOM 1277 N N . ALA B 1 12 ? -12.969 -1.948 -4.348 1 98.81 12 ALA B N 1
ATOM 1278 C CA . ALA B 1 12 ? -12.664 -1.83 -2.926 1 98.81 12 ALA B CA 1
ATOM 1279 C C . ALA B 1 12 ? -11.219 -2.229 -2.639 1 98.81 12 ALA B C 1
ATOM 1281 O O . ALA B 1 12 ? -10.539 -1.582 -1.841 1 98.81 12 ALA B O 1
ATOM 1282 N N . TYR B 1 13 ? -10.773 -3.336 -3.289 1 98.94 13 TYR B N 1
ATOM 1283 C CA . TYR B 1 13 ? -9.398 -3.811 -3.148 1 98.94 13 TYR B CA 1
ATOM 1284 C C . TYR B 1 13 ? -8.406 -2.709 -3.496 1 98.94 13 TYR B C 1
ATOM 1286 O O . TYR B 1 13 ? -7.488 -2.426 -2.721 1 98.94 13 TYR B O 1
ATOM 1294 N N . GLN B 1 14 ? -8.617 -2.014 -4.602 1 98.62 14 GLN B N 1
ATOM 1295 C CA . GLN B 1 14 ? -7.73 -0.947 -5.051 1 98.62 14 GLN B CA 1
ATOM 1296 C C . GLN B 1 14 ? -7.832 0.276 -4.145 1 98.62 14 GLN B C 1
ATOM 1298 O O . GLN B 1 14 ? -6.828 0.92 -3.844 1 98.62 14 GLN B O 1
ATOM 1303 N N . ASP B 1 15 ? -9.031 0.557 -3.697 1 98.69 15 ASP B N 1
ATOM 1304 C CA . ASP B 1 15 ? -9.25 1.712 -2.83 1 98.69 15 ASP B CA 1
ATOM 1305 C C . ASP B 1 15 ? -8.508 1.548 -1.503 1 98.69 15 ASP B C 1
ATOM 1307 O O . ASP B 1 15 ? -7.992 2.52 -0.95 1 98.69 15 ASP B O 1
ATOM 1311 N N . GLU B 1 16 ? -8.508 0.352 -0.957 1 98.88 16 GLU B N 1
ATOM 1312 C CA . GLU B 1 16 ? -7.801 0.109 0.296 1 98.88 16 GLU B CA 1
ATOM 1313 C C . GLU B 1 16 ? -6.297 0.328 0.131 1 98.88 16 GLU B C 1
ATOM 1315 O O . GLU B 1 16 ? -5.652 0.921 0.998 1 98.88 16 GLU B O 1
ATOM 1320 N N . HIS B 1 17 ? -5.742 -0.157 -0.993 1 98.81 17 HIS B N 1
ATOM 1321 C CA . HIS B 1 17 ? -4.332 0.1 -1.267 1 98.81 17 HIS B CA 1
ATOM 1322 C C . HIS B 1 17 ? -4.055 1.596 -1.37 1 98.81 17 HIS B C 1
ATOM 1324 O O . HIS B 1 17 ? -3.045 2.08 -0.857 1 98.81 17 HIS B O 1
ATOM 1330 N N . GLU B 1 18 ? -4.918 2.271 -2.057 1 98.88 18 GLU B N 1
ATOM 1331 C CA . GLU B 1 18 ? -4.73 3.713 -2.195 1 98.88 18 GLU B CA 1
ATOM 1332 C C . GLU B 1 18 ? -4.746 4.406 -0.836 1 98.88 18 GLU B C 1
ATOM 1334 O O . GLU B 1 18 ? -3.939 5.301 -0.58 1 98.88 18 GLU B O 1
ATOM 1339 N N . THR B 1 19 ? -5.695 3.955 0.005 1 98.88 19 THR B N 1
ATOM 1340 C CA . THR B 1 19 ? -5.809 4.539 1.337 1 98.88 19 THR B CA 1
ATOM 1341 C C . THR B 1 19 ? -4.535 4.297 2.143 1 98.88 19 THR B C 1
ATOM 1343 O O . THR B 1 19 ? -4.078 5.184 2.871 1 98.88 19 THR B O 1
ATOM 1346 N N . VAL B 1 20 ? -3.941 3.15 2.018 1 98.88 20 VAL B N 1
ATOM 1347 C CA . VAL B 1 20 ? -2.672 2.852 2.674 1 98.88 20 VAL B CA 1
ATOM 1348 C C . VAL B 1 20 ? -1.619 3.875 2.256 1 98.88 20 VAL B C 1
ATOM 1350 O O . VAL B 1 20 ? -0.925 4.441 3.104 1 98.88 20 VAL B O 1
ATOM 1353 N N . MET B 1 21 ? -1.54 4.168 0.964 1 98.81 21 MET B N 1
ATOM 1354 C CA . MET B 1 21 ? -0.566 5.121 0.445 1 98.81 21 MET B CA 1
ATOM 1355 C C . MET B 1 21 ? -0.796 6.512 1.035 1 98.81 21 MET B C 1
ATOM 1357 O O . MET B 1 21 ? 0.135 7.133 1.547 1 98.81 21 MET B O 1
ATOM 1361 N N . ASN B 1 22 ? -1.993 6.949 0.986 1 98.88 22 ASN B N 1
ATOM 1362 C CA . ASN B 1 22 ? -2.289 8.32 1.391 1 98.88 22 ASN B CA 1
ATOM 1363 C C . ASN B 1 22 ? -2.223 8.484 2.906 1 98.88 22 ASN B C 1
ATOM 1365 O O . ASN B 1 22 ? -1.835 9.539 3.404 1 98.88 22 ASN B O 1
ATOM 1369 N N . TYR B 1 23 ? -2.68 7.438 3.635 1 98.88 23 TYR B N 1
ATOM 1370 C CA . TYR B 1 23 ? -2.547 7.508 5.086 1 98.88 23 TYR B CA 1
ATOM 1371 C C . TYR B 1 23 ? -1.08 7.559 5.496 1 98.88 23 TYR B C 1
ATOM 1373 O O . TYR B 1 23 ? -0.713 8.289 6.422 1 98.88 23 TYR B O 1
ATOM 1381 N N . MET B 1 24 ? -0.247 6.828 4.832 1 98.81 24 MET B N 1
ATOM 1382 C CA . MET B 1 24 ? 1.188 6.871 5.102 1 98.81 24 MET B CA 1
ATOM 1383 C C . MET B 1 24 ? 1.752 8.258 4.828 1 98.81 24 MET B C 1
ATOM 1385 O O . MET B 1 24 ? 2.375 8.867 5.703 1 98.81 24 MET B O 1
ATOM 1389 N N . THR B 1 25 ? 1.418 8.797 3.695 1 98.81 25 THR B N 1
ATOM 1390 C CA . THR B 1 25 ? 1.92 10.102 3.301 1 98.81 25 THR B CA 1
ATOM 1391 C C . THR B 1 25 ? 1.489 11.172 4.305 1 98.81 25 THR B C 1
ATOM 1393 O O . THR B 1 25 ? 2.32 11.938 4.801 1 98.81 25 THR B O 1
ATOM 1396 N N . ASN B 1 26 ? 0.246 11.148 4.672 1 98.69 26 ASN B N 1
ATOM 1397 C CA . ASN B 1 26 ? -0.288 12.203 5.535 1 98.69 26 ASN B CA 1
ATOM 1398 C C . ASN B 1 26 ? 0.173 12.023 6.98 1 98.69 26 ASN B C 1
ATOM 1400 O O . ASN B 1 26 ? 0.377 13.008 7.695 1 98.69 26 ASN B O 1
ATOM 1404 N N . SER B 1 27 ? 0.339 10.75 7.426 1 98.44 27 SER B N 1
ATOM 1405 C CA . SER B 1 27 ? 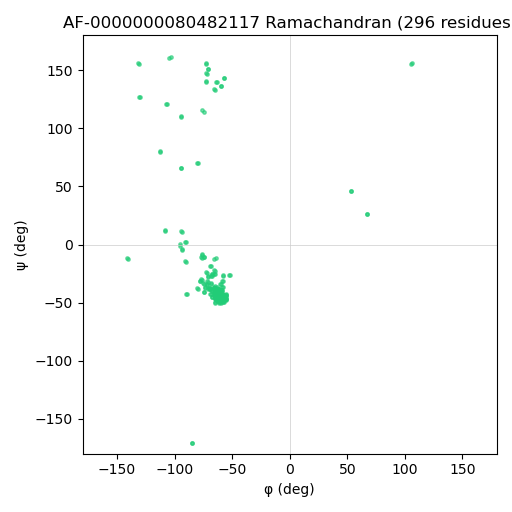0.85 10.516 8.773 1 98.44 27 SER B CA 1
ATOM 1406 C C . SER B 1 27 ? 2.287 11 8.914 1 98.44 27 SER B C 1
ATOM 1408 O O . SER B 1 27 ? 2.738 11.312 10.016 1 98.44 27 SER B O 1
ATOM 1410 N N . ILE B 1 28 ? 3.008 11.117 7.797 1 98.44 28 ILE B N 1
ATOM 1411 C CA . ILE B 1 28 ? 4.402 11.547 7.797 1 98.44 28 ILE B CA 1
ATOM 1412 C C . ILE B 1 28 ? 4.484 13.062 7.672 1 98.44 28 ILE B C 1
ATOM 1414 O O . ILE B 1 28 ? 5.227 13.719 8.406 1 98.44 28 ILE B O 1
ATOM 1418 N N . VAL B 1 29 ? 3.668 13.656 6.805 1 97.06 29 VAL B N 1
ATOM 1419 C CA . VAL B 1 29 ? 3.844 15.047 6.398 1 97.06 29 VAL B CA 1
ATOM 1420 C C . VAL B 1 29 ? 3.326 15.977 7.496 1 97.06 29 VAL B C 1
ATOM 1422 O O . VAL B 1 29 ? 3.854 17.078 7.688 1 97.06 29 VAL B O 1
ATOM 1425 N N . LEU B 1 30 ? 2.291 15.531 8.242 1 96.44 30 LEU B N 1
ATOM 1426 C CA . LEU B 1 30 ? 1.623 16.406 9.195 1 96.44 30 LEU B CA 1
ATOM 1427 C C . LEU B 1 30 ? 2.582 16.828 10.305 1 96.44 30 LEU B C 1
ATOM 1429 O O . LEU B 1 30 ? 3.395 16.031 10.773 1 96.44 30 LEU B O 1
ATOM 1433 N N . ASP B 1 31 ? 2.428 18.047 10.617 1 93.56 31 ASP B N 1
ATOM 1434 C CA . ASP B 1 31 ? 3.26 18.688 11.625 1 93.56 31 ASP B CA 1
ATOM 1435 C C . ASP B 1 31 ? 2.406 19.453 12.633 1 93.56 31 ASP B C 1
ATOM 1437 O O . ASP B 1 31 ? 1.309 19.906 12.305 1 93.56 31 ASP B O 1
ATOM 1441 N N . GLY B 1 32 ? 3.023 19.609 13.836 1 89.75 32 GLY B N 1
ATOM 1442 C CA . GLY B 1 32 ? 2.391 20.422 14.859 1 89.75 32 GLY B CA 1
ATOM 1443 C C . GLY B 1 32 ? 1.787 19.594 15.984 1 89.75 32 GLY B C 1
ATOM 1444 O O . GLY B 1 32 ? 1.56 18.391 15.82 1 89.75 32 GLY B O 1
ATOM 1445 N N . VAL B 1 33 ? 1.646 20.156 17.078 1 86 33 VAL B N 1
ATOM 1446 C CA . VAL B 1 33 ? 1.181 19.5 18.297 1 86 33 VAL B CA 1
ATOM 1447 C C . VAL B 1 33 ? -0.204 18.906 18.078 1 86 33 VAL B C 1
ATOM 1449 O O . VAL B 1 33 ? -0.485 17.781 18.516 1 86 33 VAL B O 1
ATOM 1452 N N . ARG B 1 34 ? -0.994 19.594 17.328 1 84.94 34 ARG B N 1
ATOM 1453 C CA . ARG B 1 34 ? -2.371 19.172 17.094 1 84.94 34 ARG B CA 1
ATOM 1454 C C . ARG B 1 34 ? -2.43 17.984 16.141 1 84.94 34 ARG B C 1
ATOM 1456 O O . ARG B 1 34 ? -3.461 17.312 16.031 1 84.94 34 ARG B O 1
ATOM 1463 N N . ALA B 1 35 ? -1.285 17.734 15.562 1 93.62 35 ALA B N 1
ATOM 1464 C CA . ALA B 1 35 ? -1.257 16.719 14.508 1 93.62 35 ALA B CA 1
ATOM 1465 C C . ALA B 1 35 ? -0.96 15.336 15.086 1 93.62 35 ALA B C 1
ATOM 1467 O O . ALA B 1 35 ? -1.2 14.32 14.43 1 93.62 35 ALA B O 1
ATOM 1468 N N . GLU B 1 36 ? -0.497 15.25 16.297 1 95.31 36 GLU B N 1
ATOM 1469 C CA . GLU B 1 36 ? 0.053 14 16.828 1 95.31 36 GLU B CA 1
ATOM 1470 C C . GLU B 1 36 ? -1.021 12.922 16.922 1 95.31 36 GLU B C 1
ATOM 1472 O O . GLU B 1 36 ? -0.8 11.781 16.5 1 95.31 36 GLU B O 1
ATOM 1477 N N . GLU B 1 37 ? -2.156 13.281 17.438 1 95.5 37 GLU B N 1
ATOM 1478 C CA . GLU B 1 37 ? -3.225 12.297 17.578 1 95.5 37 GLU B CA 1
ATOM 1479 C C . GLU B 1 37 ? -3.721 11.82 16.219 1 95.5 37 GLU B C 1
ATOM 1481 O O . GLU B 1 37 ? -4.051 10.648 16.047 1 95.5 37 GLU B O 1
ATOM 1486 N N . ILE B 1 38 ? -3.781 12.695 15.258 1 97.38 38 ILE B N 1
ATOM 1487 C CA . ILE B 1 38 ? -4.23 12.375 13.906 1 97.38 38 ILE B CA 1
ATOM 1488 C C . ILE B 1 38 ? -3.223 11.438 13.242 1 97.38 38 ILE B C 1
ATOM 1490 O O . ILE B 1 38 ? -3.605 10.43 12.648 1 97.38 38 ILE B O 1
ATOM 1494 N N . LYS B 1 39 ? -1.954 11.766 13.383 1 97.81 39 LYS B N 1
ATOM 1495 C CA . LYS B 1 39 ? -0.894 10.93 12.828 1 97.81 39 LYS B CA 1
ATOM 1496 C C . LYS B 1 39 ? -0.975 9.508 13.367 1 97.81 39 LYS B C 1
ATOM 1498 O O . LYS B 1 39 ? -0.861 8.539 12.609 1 97.81 39 LYS B O 1
ATOM 1503 N N . GLU B 1 40 ? -1.183 9.406 14.672 1 97.38 40 GLU B N 1
ATOM 1504 C CA . GLU B 1 40 ? -1.247 8.094 15.312 1 97.38 40 GLU B CA 1
ATOM 1505 C C . GLU B 1 40 ? -2.439 7.289 14.805 1 97.38 40 GLU B C 1
ATOM 1507 O O . GLU B 1 40 ? -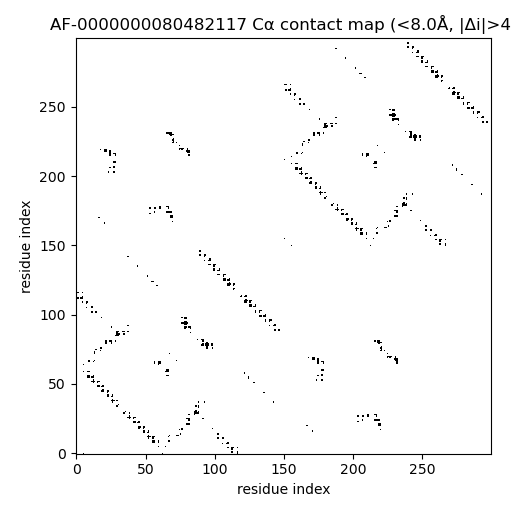2.332 6.082 14.586 1 97.38 40 GLU B O 1
ATOM 1512 N N . SER B 1 41 ? -3.555 7.977 14.641 1 97.94 41 SER B N 1
ATOM 1513 C CA . SER B 1 41 ? -4.742 7.301 14.125 1 97.94 41 SER B CA 1
ATOM 1514 C C . SER B 1 41 ? -4.535 6.828 12.695 1 97.94 41 SER B C 1
ATOM 1516 O O . SER B 1 41 ? -4.91 5.707 12.344 1 97.94 41 SER B O 1
ATOM 1518 N N . LEU B 1 42 ? -3.936 7.684 11.852 1 98.5 42 LEU B N 1
ATOM 1519 C CA . LEU B 1 42 ? -3.645 7.301 10.477 1 98.5 42 LEU B CA 1
ATOM 1520 C C . LEU B 1 42 ? -2.717 6.09 10.43 1 98.5 42 LEU B C 1
ATOM 1522 O O . LEU B 1 42 ? -2.959 5.145 9.68 1 98.5 42 LEU B O 1
ATOM 1526 N N . LYS B 1 43 ? -1.708 6.043 11.289 1 97.81 43 LYS B N 1
ATOM 1527 C CA . LYS B 1 43 ? -0.753 4.938 11.328 1 97.81 43 LYS B CA 1
ATOM 1528 C C . LYS B 1 43 ? -1.441 3.631 11.711 1 97.81 43 LYS B C 1
ATOM 1530 O O . LYS B 1 43 ? -1.183 2.588 11.109 1 97.81 43 LYS B O 1
ATOM 1535 N N . THR B 1 44 ? -2.289 3.725 12.672 1 97.88 44 THR B N 1
ATOM 1536 C CA . THR B 1 44 ? -3.039 2.547 13.094 1 97.88 44 THR B CA 1
ATOM 1537 C C . THR B 1 44 ? -3.934 2.041 11.961 1 97.88 44 THR B C 1
ATOM 1539 O O . THR B 1 44 ? -4.008 0.836 11.719 1 97.88 44 THR B O 1
ATOM 1542 N N . ASP B 1 45 ? -4.527 2.936 11.289 1 98.31 45 ASP B N 1
ATOM 1543 C CA . ASP B 1 45 ? -5.48 2.576 10.242 1 98.31 45 ASP B CA 1
ATOM 1544 C C . ASP B 1 45 ? -4.766 2.004 9.023 1 98.31 45 ASP B C 1
ATOM 1546 O O . ASP B 1 45 ? -5.352 1.246 8.25 1 98.31 45 ASP B O 1
ATOM 1550 N N . ILE B 1 46 ? -3.475 2.326 8.789 1 98.5 46 ILE B N 1
ATOM 1551 C CA . ILE B 1 46 ? -2.705 1.786 7.676 1 98.5 46 ILE B CA 1
ATOM 1552 C C . ILE B 1 46 ? -2.717 0.26 7.73 1 98.5 46 ILE B C 1
ATOM 1554 O O . ILE B 1 46 ? -3.029 -0.4 6.738 1 98.5 46 ILE B O 1
ATOM 1558 N N . GLN B 1 47 ? -2.463 -0.27 8.898 1 97.38 47 GLN B N 1
ATOM 1559 C CA . GLN B 1 47 ? -2.438 -1.722 9.047 1 97.38 47 GLN B CA 1
ATOM 1560 C C . GLN B 1 47 ? -3.83 -2.318 8.852 1 97.38 47 GLN B C 1
ATOM 1562 O O . GLN B 1 47 ? -3.979 -3.391 8.266 1 97.38 47 GLN B O 1
ATOM 1567 N N . GLU B 1 48 ? -4.785 -1.661 9.367 1 98.31 48 GLU B N 1
ATOM 1568 C CA . GLU B 1 48 ? -6.156 -2.137 9.203 1 98.31 48 GLU B CA 1
ATOM 1569 C C . GLU B 1 48 ? -6.559 -2.162 7.727 1 98.31 48 GLU B C 1
ATOM 1571 O O . GLU B 1 48 ? -7.148 -3.137 7.258 1 98.31 48 GLU B O 1
ATOM 1576 N N . GLU B 1 49 ? -6.234 -1.058 6.988 1 98.81 49 GLU B N 1
ATOM 1577 C CA . GLU B 1 49 ? -6.582 -0.989 5.574 1 98.81 49 GLU B CA 1
ATOM 1578 C C . GLU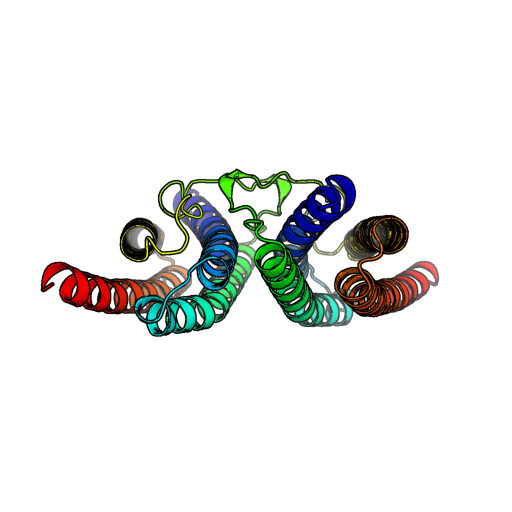 B 1 49 ? -5.848 -2.061 4.773 1 98.81 49 GLU B C 1
ATOM 1580 O O . GLU B 1 49 ? -6.398 -2.619 3.82 1 98.81 49 GLU B O 1
ATOM 1585 N N . LEU B 1 50 ? -4.625 -2.295 5.137 1 98.38 50 LEU B N 1
ATOM 1586 C CA . LEU B 1 50 ? -3.875 -3.357 4.477 1 98.38 50 LEU B CA 1
ATOM 1587 C C . LEU B 1 50 ? -4.535 -4.711 4.707 1 98.38 50 LEU B C 1
ATOM 1589 O O . LEU B 1 50 ? -4.613 -5.535 3.789 1 98.38 50 LEU B O 1
ATOM 1593 N N . THR B 1 51 ? -4.988 -4.953 5.922 1 98.56 51 THR B N 1
ATOM 1594 C CA . THR B 1 51 ? -5.719 -6.176 6.238 1 98.56 51 THR B CA 1
ATOM 1595 C C . THR B 1 51 ? -7 -6.273 5.418 1 98.56 51 THR B C 1
ATOM 1597 O O . THR B 1 51 ? -7.34 -7.344 4.91 1 98.56 51 THR B O 1
ATOM 1600 N N . HIS B 1 52 ? -7.762 -5.113 5.273 1 98.94 52 HIS B N 1
ATOM 1601 C CA . HIS B 1 52 ? -8.953 -5.102 4.426 1 98.94 52 HIS B CA 1
ATOM 1602 C C . HIS B 1 52 ? -8.609 -5.508 2.996 1 98.94 52 HIS B C 1
ATOM 1604 O O . HIS B 1 52 ? -9.32 -6.324 2.396 1 98.94 52 HIS B O 1
ATOM 1610 N N . ALA B 1 53 ? -7.527 -4.984 2.473 1 98.88 53 ALA B N 1
ATOM 1611 C CA . ALA B 1 53 ? -7.105 -5.328 1.117 1 98.88 53 ALA B CA 1
ATOM 1612 C C . ALA B 1 53 ? -6.859 -6.828 0.985 1 98.88 53 ALA B C 1
ATOM 1614 O O . ALA B 1 53 ? -7.281 -7.449 0.007 1 98.88 53 ALA B O 1
ATOM 1615 N N . GLU B 1 54 ? -6.184 -7.387 1.993 1 98.81 54 GLU B N 1
ATOM 1616 C CA . GLU B 1 54 ? -5.895 -8.82 1.971 1 98.81 54 GLU B CA 1
ATOM 1617 C C . GLU B 1 54 ? -7.18 -9.641 1.973 1 98.81 54 GLU B C 1
ATOM 1619 O O . GLU B 1 54 ? -7.305 -10.609 1.222 1 98.81 54 GLU B O 1
ATOM 1624 N N . GLN B 1 55 ? -8.125 -9.25 2.814 1 98.94 55 GLN B N 1
ATOM 1625 C CA . GLN B 1 55 ? -9.406 -9.953 2.898 1 98.94 55 GLN B CA 1
ATOM 1626 C C . GLN B 1 55 ? -10.172 -9.867 1.582 1 98.94 55 GLN B C 1
ATOM 1628 O O . GLN B 1 55 ? -10.727 -10.859 1.113 1 98.94 55 GLN B O 1
ATOM 1633 N N . LEU B 1 56 ? -10.172 -8.703 1.006 1 98.94 56 LEU B N 1
ATOM 1634 C CA . LEU B 1 56 ? -10.852 -8.477 -0.266 1 98.94 56 LEU B CA 1
ATOM 1635 C C . LEU B 1 56 ? -10.195 -9.289 -1.38 1 98.94 56 LEU B C 1
ATOM 1637 O O . LEU B 1 56 ? -10.891 -9.906 -2.193 1 98.94 56 LEU B O 1
ATOM 1641 N N . GLY B 1 57 ? -8.875 -9.297 -1.439 1 98.81 57 GLY B N 1
ATOM 1642 C CA . GLY B 1 57 ? -8.156 -10.086 -2.43 1 98.81 57 GLY B CA 1
ATOM 1643 C C . GLY B 1 57 ? -8.438 -11.578 -2.326 1 98.81 57 GLY B C 1
ATOM 1644 O O . GLY B 1 57 ? -8.664 -12.242 -3.34 1 98.81 57 GLY B O 1
ATOM 1645 N N . ASN B 1 58 ? -8.414 -12.086 -1.066 1 98.62 58 ASN B N 1
ATOM 1646 C CA . ASN B 1 58 ? -8.727 -13.5 -0.856 1 98.62 58 ASN B CA 1
ATOM 1647 C C . ASN B 1 58 ? -10.148 -13.836 -1.306 1 98.62 58 ASN B C 1
ATOM 1649 O O . ASN B 1 58 ? -10.391 -14.914 -1.854 1 98.62 58 ASN B O 1
ATOM 1653 N N . ARG B 1 59 ? -11.102 -12.945 -1.08 1 98.81 59 ARG B N 1
ATOM 1654 C CA . ARG B 1 59 ? -12.469 -13.188 -1.531 1 98.81 59 ARG B CA 1
ATOM 1655 C C . ARG B 1 59 ? -12.539 -13.242 -3.053 1 98.81 59 ARG B C 1
ATOM 1657 O O . ARG B 1 59 ? -13.211 -14.102 -3.617 1 98.81 59 ARG B O 1
ATOM 1664 N N . LEU B 1 60 ? -11.836 -12.312 -3.723 1 98.62 60 LEU B N 1
ATOM 1665 C CA . LEU B 1 60 ? -11.758 -12.344 -5.18 1 98.62 60 LEU B CA 1
ATOM 1666 C C . LEU B 1 60 ? -11.234 -13.688 -5.668 1 98.62 60 LEU B C 1
ATOM 1668 O O . LEU B 1 60 ? -11.82 -14.297 -6.566 1 98.62 60 LEU B O 1
ATOM 1672 N N . LYS B 1 61 ? -10.234 -14.148 -5 1 97.62 61 LYS B N 1
ATOM 1673 C CA . LYS B 1 61 ? -9.664 -15.445 -5.371 1 97.62 61 LYS B CA 1
ATOM 1674 C C . LYS B 1 61 ? -10.68 -16.562 -5.188 1 97.62 61 LYS B C 1
ATOM 1676 O O . LYS B 1 61 ? -10.82 -17.422 -6.059 1 97.62 61 LYS B O 1
ATOM 1681 N N . GLN B 1 62 ? -11.359 -16.578 -4.074 1 97.56 62 GLN B N 1
ATOM 1682 C CA . GLN B 1 62 ? -12.367 -17.594 -3.787 1 97.56 62 GLN B CA 1
ATOM 1683 C C . GLN B 1 62 ? -13.453 -17.609 -4.855 1 97.56 62 GLN B C 1
ATOM 1685 O O . GLN B 1 62 ? -14.078 -18.641 -5.102 1 97.56 62 GLN B O 1
ATOM 1690 N N . LEU B 1 63 ? -13.68 -16.484 -5.512 1 97.56 63 LEU B N 1
ATOM 1691 C CA . LEU B 1 63 ? -14.688 -16.344 -6.555 1 97.56 63 LEU B CA 1
ATOM 1692 C C . LEU B 1 63 ? -14.078 -16.594 -7.934 1 97.56 63 LEU B C 1
ATOM 1694 O O . LEU B 1 63 ? -14.672 -16.219 -8.953 1 97.56 63 LEU B O 1
ATOM 1698 N N . ASP B 1 64 ? -12.875 -17.094 -7.984 1 95.19 64 ASP B N 1
ATOM 1699 C CA . ASP B 1 64 ? -12.125 -17.422 -9.188 1 95.19 64 ASP B CA 1
ATOM 1700 C C . ASP B 1 64 ? -11.766 -16.172 -9.984 1 95.19 64 ASP B C 1
ATOM 1702 O O . ASP B 1 64 ? -11.742 -16.203 -11.219 1 95.19 64 ASP B O 1
ATOM 1706 N N . GLU B 1 65 ? -11.68 -15.078 -9.234 1 96.19 65 GLU B N 1
ATOM 1707 C CA . GLU B 1 65 ? -11.195 -13.82 -9.789 1 96.19 65 GLU B CA 1
ATOM 1708 C C . GLU B 1 65 ? -9.758 -13.539 -9.352 1 96.19 65 GLU B C 1
ATOM 1710 O O . GLU B 1 65 ? -9.266 -14.148 -8.406 1 96.19 65 GLU B O 1
ATOM 1715 N N . LYS B 1 66 ? -9.102 -12.688 -10.055 1 95.31 66 LYS B N 1
ATOM 1716 C CA . LYS B 1 66 ? -7.762 -12.242 -9.703 1 95.31 66 LYS B CA 1
ATOM 1717 C C . LYS B 1 66 ? -7.781 -10.805 -9.188 1 95.31 66 LYS B C 1
ATOM 1719 O O . LYS B 1 66 ? -8.234 -9.891 -9.891 1 95.31 66 LYS B O 1
ATOM 1724 N N . PRO B 1 67 ? -7.328 -10.641 -7.98 1 98 67 PRO B N 1
ATOM 1725 C CA . PRO B 1 67 ? -7.145 -9.234 -7.609 1 98 67 PRO B CA 1
ATOM 1726 C C . PRO B 1 67 ? -6.211 -8.492 -8.562 1 98 67 PRO B C 1
ATOM 1728 O O . PRO B 1 67 ? -5.23 -9.07 -9.047 1 98 67 PRO B O 1
ATOM 1731 N N . PRO B 1 68 ? -6.496 -7.254 -8.836 1 98.06 68 PRO B N 1
ATOM 1732 C CA . PRO B 1 68 ? -5.652 -6.508 -9.773 1 98.06 68 PRO B CA 1
ATOM 1733 C C . PRO B 1 68 ? -4.289 -6.148 -9.18 1 98.06 68 PRO B C 1
ATOM 1735 O O . PRO B 1 68 ? -4.164 -5.984 -7.965 1 98.06 68 PRO B O 1
ATOM 1738 N N . GLY B 1 69 ? -3.279 -6.105 -10.023 1 98.44 69 GLY B N 1
ATOM 1739 C CA . GLY B 1 69 ? -1.97 -5.594 -9.656 1 98.44 69 GLY B CA 1
ATOM 1740 C C . GLY B 1 69 ? -1.857 -4.086 -9.797 1 98.44 69 GLY B C 1
ATOM 1741 O O . GLY B 1 69 ? -2.861 -3.4 -9.992 1 98.44 69 GLY B O 1
ATOM 1742 N N . SER B 1 70 ? -0.657 -3.658 -9.656 1 98.69 70 SER B N 1
ATOM 1743 C CA . SER B 1 70 ? -0.393 -2.225 -9.625 1 98.69 70 SER B CA 1
ATOM 1744 C C . SER B 1 70 ? -0.717 -1.57 -10.961 1 98.69 70 SER B C 1
ATOM 1746 O O . SER B 1 70 ? -1.03 -0.379 -11.016 1 98.69 70 SER B O 1
ATOM 1748 N N . ALA B 1 71 ? -0.675 -2.289 -12.039 1 98.44 71 ALA B N 1
ATOM 1749 C CA . ALA B 1 71 ? -0.889 -1.718 -13.359 1 98.44 71 ALA B CA 1
ATOM 1750 C C . ALA B 1 71 ? -2.338 -1.27 -13.539 1 98.44 71 ALA B C 1
ATOM 1752 O O . ALA B 1 71 ? -2.637 -0.445 -14.406 1 98.44 71 ALA B O 1
ATOM 1753 N N . ALA B 1 72 ? -3.225 -1.743 -12.758 1 98.19 72 ALA B N 1
ATOM 1754 C CA . ALA B 1 72 ? -4.645 -1.418 -12.852 1 98.19 72 ALA B CA 1
ATOM 1755 C C . ALA B 1 72 ? -4.996 -0.249 -11.93 1 98.19 72 ALA B C 1
ATOM 1757 O O . ALA B 1 72 ? -6.137 0.229 -11.938 1 98.19 72 ALA B O 1
ATOM 1758 N N . PHE B 1 73 ? -4.082 0.254 -11.141 1 98.31 73 PHE B N 1
ATOM 1759 C CA . PHE B 1 73 ? -4.34 1.278 -10.133 1 98.31 73 PHE B CA 1
ATOM 1760 C C . PHE B 1 73 ? -4.754 2.59 -10.789 1 98.31 73 PHE B C 1
ATOM 1762 O O . PHE B 1 73 ? -4.152 3.008 -11.781 1 98.31 73 PHE B O 1
ATOM 1769 N N . GLU B 1 74 ? -5.754 3.176 -10.297 1 96.69 74 GLU B N 1
ATOM 1770 C CA . GLU B 1 74 ? -6.203 4.527 -10.609 1 96.69 74 GLU B CA 1
ATOM 1771 C C . GLU B 1 74 ? -6.461 5.336 -9.344 1 96.69 74 GLU B C 1
ATOM 1773 O O . GLU B 1 74 ? -7.211 4.902 -8.469 1 96.69 74 GLU B O 1
ATOM 1778 N N . SER B 1 75 ? -5.84 6.488 -9.297 1 97.94 75 SER B N 1
ATOM 1779 C CA . SER B 1 75 ? -6.02 7.324 -8.117 1 97.94 75 SER B CA 1
ATOM 1780 C C . SER B 1 75 ? -7.41 7.949 -8.086 1 97.94 75 SER B C 1
ATOM 1782 O O . SER B 1 75 ? -7.902 8.43 -9.109 1 97.94 75 SER B O 1
ATOM 1784 N N . ARG B 1 76 ? -8.031 8.023 -6.902 1 97.38 76 ARG B N 1
ATOM 1785 C CA . ARG B 1 76 ? -9.391 8.555 -6.777 1 97.38 76 ARG B CA 1
ATOM 1786 C C . ARG B 1 76 ? -9.531 9.383 -5.504 1 97.38 76 ARG B C 1
ATOM 1788 O O . ARG B 1 76 ? -10.547 10.055 -5.305 1 97.38 76 ARG B O 1
ATOM 1795 N N . GLN B 1 77 ? -8.578 9.305 -4.645 1 98.38 77 GLN B N 1
ATOM 1796 C CA . GLN B 1 77 ? -8.648 9.992 -3.357 1 98.38 77 GLN B CA 1
ATOM 1797 C C . GLN B 1 77 ? -7.965 11.352 -3.42 1 98.38 77 GLN B C 1
ATOM 1799 O O . GLN B 1 77 ? -7.027 11.609 -2.662 1 98.38 77 GLN B O 1
ATOM 1804 N N . HIS B 1 78 ? -8.508 12.258 -4.199 1 97.81 78 HIS B N 1
ATOM 1805 C CA . HIS B 1 78 ? -7.883 13.547 -4.484 1 97.81 78 HIS B CA 1
ATOM 1806 C C . HIS B 1 78 ? -7.852 14.43 -3.242 1 97.81 78 HIS B C 1
ATOM 1808 O O . HIS B 1 78 ? -6.895 15.18 -3.033 1 97.81 78 HIS B O 1
ATOM 1814 N N . ASP B 1 79 ? -8.852 14.336 -2.375 1 97.69 79 ASP B N 1
ATOM 1815 C CA . ASP B 1 79 ? -8.945 15.172 -1.183 1 97.69 79 ASP B CA 1
ATOM 1816 C C . ASP B 1 79 ? -7.98 14.703 -0.1 1 97.69 79 ASP B C 1
ATOM 1818 O O . ASP B 1 79 ? -7.781 15.391 0.904 1 97.69 79 ASP B O 1
ATOM 1822 N N . LEU B 1 80 ? -7.406 13.539 -0.385 1 98 80 LEU B N 1
ATOM 1823 C CA . LEU B 1 80 ? -6.566 12.945 0.651 1 98 80 LEU B CA 1
ATOM 1824 C C . LEU B 1 80 ? -5.094 13.031 0.272 1 98 80 LEU B C 1
ATOM 1826 O O . LEU B 1 80 ? -4.258 12.328 0.845 1 98 80 LEU B O 1
ATOM 1830 N N . GLN B 1 81 ? -4.797 13.852 -0.794 1 98.44 81 GLN B N 1
ATOM 1831 C CA . GLN B 1 81 ? -3.404 14.125 -1.134 1 98.44 81 GLN B CA 1
ATOM 1832 C C . GLN B 1 81 ? -2.75 15.023 -0.092 1 98.44 81 GLN B C 1
ATOM 1834 O O . GLN B 1 81 ? -3.438 15.758 0.623 1 98.44 81 GLN B O 1
ATOM 1839 N N . PRO B 1 82 ? -1.437 14.875 0.074 1 97.62 82 PRO B N 1
ATOM 1840 C CA . PRO B 1 82 ? -0.777 15.672 1.112 1 97.62 82 PRO B CA 1
ATOM 1841 C C . PRO B 1 82 ? -0.939 17.172 0.896 1 97.62 82 PRO B C 1
ATOM 1843 O O . PRO B 1 82 ? -0.813 17.656 -0.232 1 97.62 82 PRO B O 1
ATOM 1846 N N . PRO B 1 83 ? -1.234 17.891 2.002 1 96.69 83 PRO B N 1
ATOM 1847 C CA . PRO B 1 83 ? -1.442 19.328 1.884 1 96.69 83 PRO B CA 1
ATOM 1848 C C . PRO B 1 83 ? -0.143 20.094 1.636 1 96.69 83 PRO B C 1
ATOM 1850 O O . PRO B 1 83 ? 0.937 19.625 1.987 1 96.69 83 PRO B O 1
ATOM 1853 N N . GLU B 1 84 ? -0.244 21.281 1.04 1 94.62 84 GLU B N 1
ATOM 1854 C CA . GLU B 1 84 ? 0.914 22.156 0.858 1 94.62 84 GLU B CA 1
ATOM 1855 C C . GLU B 1 84 ? 1.475 22.609 2.201 1 94.62 84 GLU B C 1
ATOM 1857 O O . GLU B 1 84 ? 2.691 22.641 2.395 1 94.62 84 GLU B O 1
ATOM 1862 N N . ASP B 1 85 ? 0.614 22.984 3.127 1 95.75 85 ASP B N 1
ATOM 1863 C CA . ASP B 1 85 ? 0.957 23.391 4.488 1 95.75 85 ASP B CA 1
ATOM 1864 C C . ASP B 1 85 ? 0.848 22.203 5.445 1 95.75 85 ASP B C 1
ATOM 1866 O O . ASP B 1 85 ? -0.255 21.75 5.758 1 95.75 85 ASP B O 1
ATOM 1870 N N . SER B 1 86 ? 1.963 21.672 5.973 1 95.25 86 SER B N 1
ATOM 1871 C CA . SER B 1 86 ? 2.023 20.484 6.805 1 95.25 86 SER B CA 1
ATOM 1872 C C . SER B 1 86 ? 1.289 20.688 8.125 1 95.25 86 SER B C 1
ATOM 1874 O O . SER B 1 86 ? 1.026 19.734 8.859 1 95.25 86 SER B O 1
ATOM 1876 N N . THR B 1 87 ? 0.925 21.953 8.445 1 94.88 87 THR B N 1
ATOM 1877 C CA . THR B 1 87 ? 0.211 22.219 9.695 1 94.88 87 THR B CA 1
ATOM 1878 C C . THR B 1 87 ? -1.296 22.25 9.453 1 94.88 87 THR B C 1
ATOM 1880 O O . THR B 1 87 ? -2.074 22.453 10.391 1 94.88 87 THR B O 1
ATOM 1883 N N . ASP B 1 88 ? -1.664 22.047 8.148 1 95.12 88 ASP B N 1
ATOM 1884 C CA . ASP B 1 88 ? -3.08 22.062 7.801 1 95.12 88 ASP B CA 1
ATOM 1885 C C . ASP B 1 88 ? -3.74 20.719 8.133 1 95.12 88 ASP B C 1
ATOM 1887 O O . ASP B 1 88 ? -4.199 20.016 7.242 1 95.12 88 ASP B O 1
ATOM 1891 N N . VAL B 1 89 ? -3.908 20.406 9.422 1 96.38 89 VAL B N 1
ATOM 1892 C CA . VAL B 1 89 ? -4.445 19.156 9.938 1 96.38 89 VAL B CA 1
ATOM 1893 C C . VAL B 1 89 ? -5.895 18.984 9.484 1 96.38 89 VAL B C 1
ATOM 1895 O O . VAL B 1 89 ? -6.328 17.875 9.164 1 96.38 89 VAL B O 1
ATOM 1898 N N . LEU B 1 90 ? -6.609 20.094 9.43 1 96.5 90 LEU B N 1
ATOM 1899 C CA . LEU B 1 90 ? -8.023 20.062 9.078 1 96.5 90 LEU B CA 1
ATOM 1900 C C . LEU B 1 90 ? -8.219 19.547 7.66 1 96.5 90 LEU B C 1
ATOM 1902 O O . LEU B 1 90 ? -9.156 18.781 7.395 1 96.5 90 LEU B O 1
ATOM 1906 N N . SER B 1 91 ? -7.398 19.953 6.754 1 96.69 91 SER B N 1
ATOM 1907 C CA . SER B 1 91 ? -7.508 19.469 5.383 1 96.69 91 SER B CA 1
ATOM 1908 C C . SER B 1 91 ? -7.344 17.969 5.312 1 96.69 91 SER B C 1
ATOM 1910 O O . SER B 1 91 ? -8.023 17.297 4.527 1 96.69 91 SER B O 1
ATOM 1912 N N . VAL B 1 92 ? -6.43 17.406 6.102 1 97.94 92 VAL B N 1
ATOM 1913 C CA . VAL B 1 92 ? -6.211 15.961 6.125 1 97.94 92 VAL B CA 1
ATOM 1914 C C . VAL B 1 92 ? -7.418 15.266 6.75 1 97.94 92 VAL B C 1
ATOM 19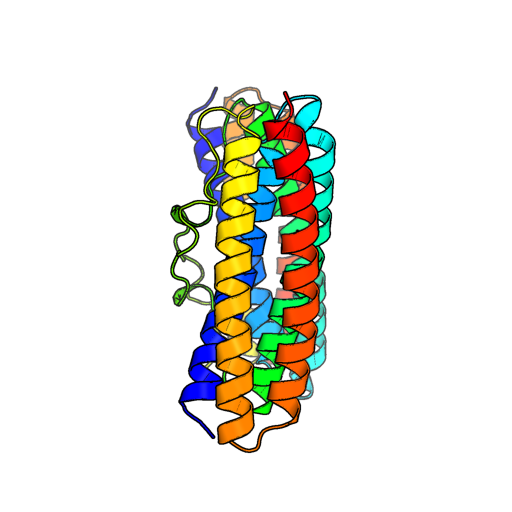16 O O . VAL B 1 92 ? -7.891 14.25 6.234 1 97.94 92 VAL B O 1
ATOM 1919 N N . ILE B 1 93 ? -7.941 15.836 7.855 1 98.19 93 ILE B N 1
ATOM 1920 C CA . ILE B 1 93 ? -9.141 15.289 8.484 1 98.19 93 ILE B CA 1
ATOM 1921 C C . ILE B 1 93 ? -10.281 15.234 7.477 1 98.19 93 ILE B C 1
ATOM 1923 O O . ILE B 1 93 ? -10.945 14.203 7.332 1 98.19 93 ILE B O 1
ATOM 1927 N N . ASP B 1 94 ? -10.469 16.344 6.758 1 98.31 94 ASP B N 1
ATOM 1928 C CA . ASP B 1 94 ? -11.523 16.391 5.758 1 98.31 94 ASP B CA 1
ATOM 1929 C C . ASP B 1 94 ? -11.289 15.375 4.652 1 98.31 94 ASP B C 1
ATOM 1931 O O . ASP B 1 94 ? -12.234 14.75 4.16 1 98.31 94 ASP B O 1
ATOM 1935 N N . GLY B 1 95 ? -10.055 15.211 4.219 1 98.56 95 GLY B N 1
ATOM 1936 C CA . GLY B 1 95 ? -9.711 14.203 3.232 1 98.56 95 GLY B CA 1
ATOM 1937 C C . GLY B 1 95 ? -10.023 12.789 3.695 1 98.56 95 GLY B C 1
ATOM 1938 O O . GLY B 1 95 ? -10.539 11.977 2.926 1 98.56 95 GLY B O 1
ATOM 1939 N N . VAL B 1 96 ? -9.688 12.461 4.984 1 98.75 96 VAL B N 1
ATOM 1940 C CA . VAL B 1 96 ? -9.992 11.148 5.555 1 98.75 96 VAL B CA 1
ATOM 1941 C C . VAL B 1 96 ? -11.5 10.922 5.547 1 98.75 96 VAL B C 1
ATOM 1943 O O . VAL B 1 96 ? -11.969 9.844 5.164 1 98.75 96 VAL B O 1
ATOM 1946 N N . LEU B 1 97 ? -12.242 11.922 5.977 1 98.69 97 LEU B N 1
ATOM 1947 C CA . LEU B 1 97 ? -13.695 11.797 6.027 1 98.69 97 LEU B CA 1
ATOM 1948 C C . LEU B 1 97 ? -14.266 11.539 4.637 1 98.69 97 LEU B C 1
ATOM 1950 O O . LEU B 1 97 ? -15.156 10.703 4.465 1 98.69 97 LEU B O 1
ATOM 1954 N N . THR B 1 98 ? -13.766 12.219 3.625 1 98.75 98 THR B N 1
ATOM 1955 C CA . THR B 1 98 ? -14.203 12 2.252 1 98.75 98 THR B CA 1
ATOM 1956 C C . THR B 1 98 ? -13.906 10.562 1.818 1 98.75 98 THR B C 1
ATOM 1958 O O . THR B 1 98 ? -14.773 9.891 1.261 1 98.75 98 THR B O 1
ATOM 1961 N N . ALA B 1 99 ? -12.664 10.086 2.094 1 98.5 99 ALA B N 1
ATOM 1962 C CA . ALA B 1 99 ? -12.266 8.734 1.719 1 98.5 99 ALA B CA 1
ATOM 1963 C C . ALA B 1 99 ? -13.117 7.691 2.43 1 98.5 99 ALA B C 1
ATOM 1965 O O . ALA B 1 99 ? -13.547 6.707 1.819 1 98.5 99 ALA B O 1
ATOM 1966 N N . GLU B 1 100 ? -13.352 7.922 3.725 1 98.62 100 GLU B N 1
ATOM 1967 C CA . GLU B 1 100 ? -14.164 6.984 4.496 1 98.62 100 GLU B CA 1
ATOM 1968 C C . GLU B 1 100 ? -15.602 6.965 3.998 1 98.62 100 GLU B C 1
ATOM 1970 O O . GLU B 1 100 ? -16.234 5.906 3.951 1 98.62 100 GLU B O 1
ATOM 1975 N N . GLU B 1 101 ? -16.188 8.094 3.688 1 98.5 101 GLU B N 1
ATOM 1976 C CA . GLU B 1 101 ? -17.547 8.148 3.154 1 98.5 101 GLU B CA 1
ATOM 1977 C C . GLU B 1 101 ? -17.641 7.402 1.827 1 98.5 101 GLU B C 1
ATOM 1979 O O . GLU B 1 101 ? -18.625 6.691 1.583 1 98.5 101 GLU B O 1
ATOM 1984 N N . ASP B 1 102 ? -16.688 7.617 0.98 1 98.62 102 ASP B N 1
ATOM 1985 C CA . ASP B 1 102 ? -16.641 6.879 -0.279 1 98.62 102 ASP B CA 1
ATOM 1986 C C . ASP B 1 102 ? -16.547 5.375 -0.033 1 98.62 102 ASP B C 1
ATOM 1988 O O . ASP B 1 102 ? -17.203 4.586 -0.712 1 98.62 102 ASP B O 1
ATOM 1992 N N . ALA B 1 103 ? -15.656 4.941 0.913 1 98.69 103 ALA B N 1
ATOM 1993 C CA . ALA B 1 103 ? -15.531 3.529 1.271 1 98.69 103 ALA B CA 1
ATOM 1994 C C . ALA B 1 103 ? -16.859 2.973 1.774 1 98.69 103 ALA B C 1
ATOM 1996 O O . ALA B 1 103 ? -17.281 1.887 1.367 1 98.69 103 ALA B O 1
ATOM 1997 N N . ILE B 1 104 ? -17.516 3.729 2.633 1 98.81 104 ILE B N 1
ATOM 1998 C CA . ILE B 1 104 ? -18.797 3.318 3.199 1 98.81 104 ILE B CA 1
ATOM 1999 C C . ILE B 1 104 ? -19.812 3.117 2.08 1 98.81 104 ILE B C 1
ATOM 2001 O O . ILE B 1 104 ? -20.516 2.109 2.051 1 98.81 104 ILE B O 1
ATOM 2005 N N . LYS B 1 105 ? -19.906 4.031 1.125 1 98.81 105 LYS B N 1
ATOM 2006 C CA . LYS B 1 105 ? -20.781 3.889 -0.026 1 98.81 105 LYS B CA 1
ATOM 2007 C C . LYS B 1 105 ? -20.453 2.625 -0.816 1 98.81 105 LYS B C 1
ATOM 2009 O O . LYS B 1 105 ? -21.359 1.89 -1.225 1 98.81 105 LYS B O 1
ATOM 2014 N N . THR B 1 106 ? -19.172 2.404 -1.033 1 98.81 106 THR B N 1
ATOM 2015 C CA . THR B 1 106 ? -18.719 1.236 -1.786 1 98.81 106 THR B CA 1
ATOM 2016 C C . THR B 1 106 ? -19.156 -0.052 -1.089 1 98.81 106 THR B C 1
ATOM 2018 O O . THR B 1 106 ? -19.688 -0.96 -1.727 1 98.81 106 THR B O 1
ATOM 2021 N N . TYR B 1 107 ? -18.922 -0.155 0.235 1 98.88 107 TYR B N 1
ATOM 2022 C CA . TYR B 1 107 ? -19.234 -1.391 0.947 1 98.88 107 TYR B CA 1
ATOM 2023 C C . TYR B 1 107 ? -20.734 -1.591 1.079 1 98.88 107 TYR B C 1
ATOM 2025 O O . TYR B 1 107 ? -21.219 -2.725 1.062 1 98.88 107 TYR B O 1
ATOM 2033 N N . ARG B 1 108 ? -21.547 -0.491 1.188 1 98.88 108 ARG B N 1
ATOM 2034 C CA . ARG B 1 108 ? -23 -0.622 1.151 1 98.88 108 ARG B CA 1
ATOM 2035 C C . ARG B 1 108 ? -23.469 -1.155 -0.198 1 98.88 108 ARG B C 1
ATOM 2037 O O . ARG B 1 108 ? -24.344 -2.016 -0.26 1 98.88 108 ARG B O 1
ATOM 2044 N N . SER B 1 109 ? -22.875 -0.607 -1.263 1 98.81 109 SER B N 1
ATOM 2045 C CA . SER B 1 109 ? -23.172 -1.121 -2.596 1 98.81 109 SER B CA 1
ATOM 2046 C C . SER B 1 109 ? -22.797 -2.594 -2.719 1 98.81 109 SER B C 1
ATOM 2048 O O . SER B 1 109 ? -23.516 -3.375 -3.34 1 98.81 109 SER B O 1
ATOM 2050 N N . LEU B 1 110 ? -21.641 -2.977 -2.139 1 98.88 110 LEU B N 1
ATOM 2051 C CA . LEU B 1 110 ? -21.188 -4.359 -2.191 1 98.88 110 LEU B CA 1
ATOM 2052 C C . LEU B 1 110 ? -22.141 -5.277 -1.431 1 98.88 110 LEU B C 1
ATOM 2054 O O . LEU B 1 110 ? -22.422 -6.391 -1.875 1 98.88 110 LEU B O 1
ATOM 2058 N N . ILE B 1 111 ? -22.609 -4.816 -0.291 1 98.88 111 ILE B N 1
ATOM 2059 C CA . ILE B 1 111 ? -23.562 -5.574 0.498 1 98.88 111 ILE B CA 1
ATOM 2060 C C . ILE B 1 111 ? -24.828 -5.82 -0.329 1 98.88 111 ILE B C 1
ATOM 2062 O O . ILE B 1 111 ? -25.297 -6.953 -0.428 1 98.88 111 ILE B O 1
ATOM 2066 N N . ASN B 1 112 ? -25.375 -4.781 -0.976 1 98.75 112 ASN B N 1
ATOM 2067 C CA . ASN B 1 112 ? -26.562 -4.91 -1.807 1 98.75 112 ASN B CA 1
ATOM 2068 C C . ASN B 1 112 ? -26.328 -5.871 -2.969 1 98.75 112 ASN B C 1
ATOM 2070 O O . ASN B 1 112 ? -27.172 -6.734 -3.238 1 98.75 112 ASN B O 1
ATOM 2074 N N . ALA B 1 113 ? -25.219 -5.707 -3.674 1 98.69 113 ALA B N 1
ATOM 2075 C CA . ALA B 1 113 ? -24.891 -6.578 -4.801 1 98.69 113 ALA B CA 1
ATOM 2076 C C . ALA B 1 113 ? -24.766 -8.031 -4.355 1 98.69 113 ALA B C 1
ATOM 2078 O O . ALA B 1 113 ? -25.203 -8.945 -5.051 1 98.69 113 ALA B O 1
ATOM 2079 N N . ALA B 1 114 ? -24.094 -8.281 -3.203 1 98.75 114 ALA B N 1
ATOM 2080 C CA . ALA B 1 114 ? -23.906 -9.625 -2.67 1 98.75 114 ALA B CA 1
ATOM 2081 C C . ALA B 1 114 ? -25.25 -10.266 -2.318 1 98.75 114 ALA B C 1
ATOM 2083 O O . ALA B 1 114 ? -25.469 -11.453 -2.584 1 98.75 114 ALA B O 1
ATOM 2084 N N . GLU B 1 115 ? -26.109 -9.484 -1.691 1 98.38 115 GLU B N 1
ATOM 2085 C CA . GLU B 1 115 ? -27.453 -9.969 -1.368 1 98.38 115 GLU B CA 1
ATOM 2086 C C . GLU B 1 115 ? -28.219 -10.375 -2.629 1 98.38 115 GLU B C 1
ATOM 2088 O O . GLU B 1 115 ? -28.812 -11.453 -2.684 1 98.38 115 GLU B O 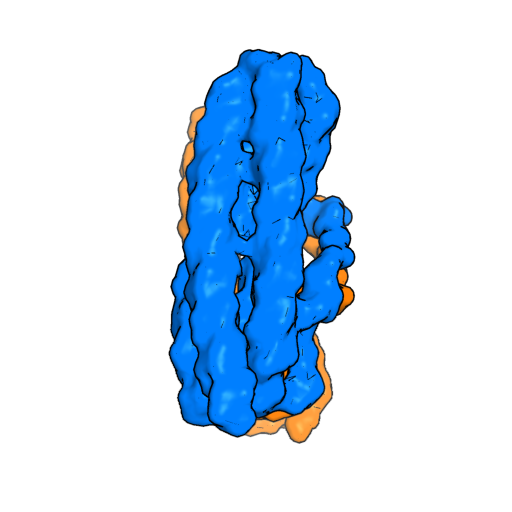1
ATOM 2093 N N . GLU B 1 116 ? -28.219 -9.523 -3.588 1 98.19 116 GLU B N 1
ATOM 2094 C CA . GLU B 1 116 ? -28.906 -9.789 -4.852 1 98.19 116 GLU B CA 1
ATOM 2095 C C . GLU B 1 116 ? -28.359 -11.055 -5.512 1 98.19 116 GLU B C 1
ATOM 2097 O O . GLU B 1 116 ? -29.109 -11.789 -6.156 1 98.19 116 GLU B O 1
ATOM 2102 N N . ALA B 1 117 ? -27.078 -11.297 -5.285 1 97.94 117 ALA B N 1
ATOM 2103 C CA . ALA B 1 117 ? -26.422 -12.445 -5.906 1 97.94 117 ALA B CA 1
ATOM 2104 C C . ALA B 1 117 ? -26.516 -13.68 -5.016 1 97.94 117 ALA B C 1
ATOM 2106 O O . ALA B 1 117 ? -25.953 -14.727 -5.336 1 97.94 117 ALA B O 1
ATOM 2107 N N . ASN B 1 118 ? -27.172 -13.602 -3.879 1 98.12 118 ASN B N 1
ATOM 2108 C CA . ASN B 1 118 ? -27.25 -14.672 -2.896 1 98.12 118 ASN B CA 1
ATOM 2109 C C . ASN B 1 118 ? -25.859 -15.164 -2.506 1 98.12 118 ASN B C 1
ATOM 2111 O O . ASN B 1 118 ? -25.578 -16.359 -2.561 1 98.12 118 ASN B O 1
ATOM 2115 N N . ASP B 1 119 ? -24.969 -14.32 -2.238 1 98.25 119 ASP B N 1
ATOM 2116 C CA . ASP B 1 119 ? -23.594 -14.539 -1.833 1 98.25 119 ASP B CA 1
ATOM 2117 C C . ASP B 1 119 ? -23.359 -14.078 -0.395 1 98.25 119 ASP B C 1
ATOM 2119 O O . ASP B 1 119 ? -22.766 -13.023 -0.163 1 98.25 119 ASP B O 1
ATOM 2123 N N . PRO B 1 120 ? -23.719 -14.859 0.6 1 98.5 120 PRO B N 1
ATOM 2124 C CA . PRO B 1 120 ? -23.641 -14.43 1.999 1 98.5 120 PRO B CA 1
ATOM 2125 C C . PRO B 1 120 ? -22.203 -14.258 2.48 1 98.5 120 PRO B C 1
ATOM 2127 O O . PRO B 1 120 ? -21.938 -13.5 3.42 1 98.5 120 PRO B O 1
ATOM 2130 N N . VAL B 1 121 ? -21.234 -14.984 1.898 1 98.75 121 VAL B N 1
ATOM 2131 C CA . VAL B 1 121 ? -19.828 -14.875 2.297 1 98.75 121 VAL B CA 1
ATOM 2132 C C . VAL B 1 121 ? -19.312 -13.469 1.984 1 98.75 121 VAL B C 1
ATOM 2134 O O . VAL B 1 121 ? -18.719 -12.82 2.84 1 98.75 121 VAL B O 1
ATOM 2137 N N . THR B 1 122 ? -19.594 -12.977 0.754 1 98.81 122 THR B N 1
ATOM 2138 C CA . THR B 1 122 ? -19.203 -11.625 0.381 1 98.81 122 THR B CA 1
ATOM 2139 C C . THR B 1 122 ? -19.953 -10.594 1.227 1 98.81 122 THR B C 1
ATOM 2141 O O . THR B 1 122 ? -19.391 -9.586 1.644 1 98.81 122 THR B O 1
ATOM 2144 N N . GLU B 1 123 ? -21.234 -10.805 1.43 1 98.88 123 GLU B N 1
ATOM 2145 C CA . GLU B 1 123 ? -22.031 -9.898 2.254 1 98.88 123 GLU B CA 1
ATOM 2146 C C . GLU B 1 123 ? -21.422 -9.742 3.643 1 98.88 123 GLU B C 1
ATOM 2148 O O . GLU B 1 123 ? -21.266 -8.617 4.133 1 98.88 123 GLU B O 1
ATOM 2153 N N . ASP B 1 124 ? -21.062 -10.82 4.266 1 98.88 124 ASP B N 1
ATOM 2154 C CA . ASP B 1 124 ? -20.5 -10.805 5.609 1 98.88 124 ASP B CA 1
ATOM 2155 C C . ASP B 1 124 ? -19.172 -10.055 5.641 1 98.88 124 ASP B C 1
ATOM 2157 O O . ASP B 1 124 ? -18.922 -9.281 6.566 1 98.88 124 ASP B O 1
ATOM 2161 N N . LEU B 1 125 ? -18.297 -10.281 4.68 1 98.94 125 LEU B N 1
ATOM 2162 C CA . LEU B 1 125 ? -17.031 -9.562 4.562 1 98.94 125 LEU B CA 1
ATOM 2163 C C . LEU B 1 125 ? -17.266 -8.062 4.453 1 98.94 125 LEU B C 1
ATOM 2165 O O . LEU B 1 125 ? -16.625 -7.273 5.156 1 98.94 125 LEU B O 1
ATOM 2169 N N . ALA B 1 126 ? -18.172 -7.703 3.57 1 98.94 126 ALA B N 1
ATOM 2170 C CA . ALA B 1 126 ? -18.469 -6.289 3.344 1 98.94 126 ALA B CA 1
ATOM 2171 C C . ALA B 1 126 ? -19 -5.629 4.613 1 98.94 126 ALA B C 1
ATOM 2173 O O . ALA B 1 126 ? -18.625 -4.496 4.934 1 98.94 126 ALA B O 1
ATOM 2174 N N . VAL B 1 127 ? -19.875 -6.297 5.34 1 98.94 127 VAL B N 1
ATOM 2175 C CA . VAL B 1 127 ? -20.438 -5.773 6.582 1 98.94 127 VAL B CA 1
ATOM 2176 C C . VAL B 1 127 ? -19.312 -5.566 7.605 1 98.94 127 VAL B C 1
ATOM 2178 O O . VAL B 1 127 ? -19.297 -4.555 8.305 1 98.94 127 VAL B O 1
ATOM 2181 N N . THR B 1 128 ? -18.375 -6.496 7.703 1 98.94 128 THR B N 1
ATOM 2182 C CA . THR B 1 128 ? -17.281 -6.414 8.648 1 98.94 128 THR B CA 1
ATOM 2183 C C . THR B 1 128 ? -16.391 -5.207 8.352 1 98.94 128 THR B C 1
ATOM 2185 O O . THR B 1 128 ? -16.062 -4.438 9.258 1 98.94 128 THR B O 1
ATOM 2188 N N . ILE B 1 129 ? -16.016 -5.043 7.09 1 98.94 129 ILE B N 1
ATOM 2189 C CA . ILE B 1 129 ? -15.148 -3.934 6.723 1 98.94 129 ILE B CA 1
ATOM 2190 C C . ILE B 1 129 ? -15.906 -2.613 6.867 1 98.94 129 ILE B C 1
ATOM 2192 O O . ILE B 1 129 ? -15.328 -1.606 7.289 1 98.94 129 ILE B O 1
ATOM 2196 N N . LEU B 1 130 ? -17.234 -2.613 6.5 1 98.88 130 LEU B N 1
ATOM 2197 C CA . LEU B 1 130 ? -18.062 -1.432 6.668 1 98.88 130 LEU B CA 1
ATOM 2198 C C . LEU B 1 130 ? -18.047 -0.95 8.117 1 98.88 130 LEU B C 1
ATOM 2200 O O . LEU B 1 130 ? -17.938 0.251 8.375 1 98.88 130 LEU B O 1
ATOM 2204 N N . ALA B 1 131 ? -18.156 -1.854 9.07 1 98.88 131 ALA B N 1
ATOM 2205 C CA . ALA B 1 131 ? -18.141 -1.492 10.484 1 98.88 131 ALA B CA 1
ATOM 2206 C C . ALA B 1 131 ? -16.828 -0.777 10.844 1 98.88 131 ALA B C 1
ATOM 2208 O O . ALA B 1 131 ? -16.844 0.211 11.578 1 98.88 131 ALA B O 1
ATOM 2209 N N . ASP B 1 132 ? -15.727 -1.261 10.344 1 98.81 132 ASP B N 1
ATOM 2210 C CA . ASP B 1 132 ? -14.43 -0.625 10.586 1 98.81 132 ASP B CA 1
ATOM 2211 C C . ASP B 1 132 ? -14.391 0.778 9.984 1 98.81 132 ASP B C 1
ATOM 2213 O O . ASP B 1 132 ? -13.922 1.721 10.625 1 98.81 132 ASP B O 1
ATOM 2217 N N . GLU B 1 133 ? -14.883 0.898 8.75 1 98.75 133 GLU B N 1
ATOM 2218 C CA . GLU B 1 133 ? -14.859 2.203 8.094 1 98.75 133 GLU B CA 1
ATOM 2219 C C . GLU B 1 133 ? -15.75 3.203 8.828 1 98.75 133 GLU B C 1
ATOM 2221 O O . GLU B 1 133 ? -15.43 4.391 8.898 1 98.75 133 GLU B O 1
ATOM 2226 N N . GLU B 1 134 ? -16.906 2.75 9.289 1 98.81 134 GLU B N 1
ATOM 2227 C CA . GLU B 1 134 ? -17.781 3.621 10.07 1 98.81 134 GLU B CA 1
ATOM 2228 C C . GLU B 1 134 ? -17.094 4.059 11.367 1 98.81 134 GLU B C 1
ATOM 2230 O O . GLU B 1 134 ? -17.25 5.199 11.805 1 98.81 134 GLU B O 1
ATOM 2235 N N . ALA B 1 135 ? -16.375 3.148 11.984 1 98.69 135 ALA B N 1
ATOM 2236 C CA . ALA B 1 135 ? -15.609 3.514 13.172 1 98.69 135 ALA B CA 1
ATOM 2237 C C . ALA B 1 135 ? -14.547 4.559 12.836 1 98.69 135 ALA B C 1
ATOM 2239 O O . ALA B 1 135 ? -14.352 5.52 13.586 1 98.69 135 ALA B O 1
ATOM 2240 N N . HIS B 1 136 ? -13.797 4.41 11.719 1 98.5 136 HIS B N 1
ATOM 2241 C CA . HIS B 1 136 ? -12.82 5.395 11.273 1 98.5 136 HIS B CA 1
ATOM 2242 C C . HIS B 1 136 ? -13.469 6.758 11.062 1 98.5 136 HIS B C 1
ATOM 2244 O O . HIS B 1 136 ? -12.953 7.773 11.539 1 98.5 136 HIS B O 1
ATOM 2250 N N . ARG B 1 137 ? -14.586 6.727 10.328 1 98.5 137 ARG B N 1
ATOM 2251 C CA . ARG B 1 137 ? -15.297 7.973 10.07 1 98.5 137 ARG B CA 1
ATOM 2252 C C . ARG B 1 137 ? -15.703 8.656 11.367 1 98.5 137 ARG B C 1
ATOM 2254 O O . ARG B 1 137 ? -15.555 9.867 11.516 1 98.5 137 ARG B O 1
ATOM 2261 N N . THR B 1 138 ? -16.25 7.867 12.305 1 98.56 138 THR B N 1
ATOM 2262 C CA . THR B 1 138 ? -16.672 8.406 13.594 1 98.56 138 THR B CA 1
ATOM 2263 C C . THR B 1 138 ? -15.508 9.047 14.328 1 98.56 138 THR B C 1
ATOM 2265 O O . THR B 1 138 ? -15.633 10.156 14.859 1 98.56 138 THR B O 1
ATOM 2268 N N . GLU B 1 139 ? -14.406 8.367 14.383 1 98.19 139 GLU B N 1
ATOM 2269 C CA . GLU B 1 139 ? -13.219 8.891 15.039 1 98.19 139 GLU B CA 1
ATOM 2270 C C . GLU B 1 139 ? -12.789 10.227 14.438 1 98.19 139 GLU B C 1
ATOM 2272 O O . GLU B 1 139 ? -12.547 11.188 15.164 1 98.19 139 GLU B O 1
ATOM 2277 N N . PHE B 1 140 ? -12.75 10.336 13.141 1 98.25 140 PHE B N 1
ATOM 2278 C CA . PHE B 1 140 ? -12.242 11.539 12.484 1 98.25 140 PHE B CA 1
ATOM 2279 C C . PHE B 1 140 ? -13.266 12.664 12.539 1 98.25 140 PHE B C 1
ATOM 2281 O O . PHE B 1 140 ? -12.898 13.844 12.523 1 98.25 140 PHE B O 1
ATOM 2288 N N . ARG B 1 141 ? -14.594 12.328 12.555 1 98 141 ARG B N 1
ATOM 2289 C CA . ARG B 1 141 ? -15.594 13.344 12.859 1 98 141 ARG B CA 1
ATOM 2290 C C . ARG B 1 141 ? -15.352 13.961 14.234 1 98 141 ARG B C 1
ATOM 2292 O O . ARG B 1 141 ? -15.539 15.164 14.422 1 98 141 ARG B O 1
ATOM 2299 N N . GLY B 1 142 ? -14.977 13.062 15.164 1 97.25 142 GLY B N 1
ATOM 2300 C CA . GLY B 1 142 ? -14.602 13.555 16.484 1 97.25 142 GLY B CA 1
ATOM 2301 C C . GLY B 1 142 ? -13.438 14.523 16.438 1 97.25 142 GLY B C 1
ATOM 2302 O O . GLY B 1 142 ? -13.469 15.57 17.094 1 97.25 142 GLY B O 1
ATOM 2303 N N . PHE B 1 143 ? -12.391 14.227 15.719 1 96.62 143 PHE B N 1
ATOM 2304 C CA . PHE B 1 143 ? -11.258 15.133 15.547 1 96.62 143 PHE B CA 1
ATOM 2305 C C . PHE B 1 143 ? -11.711 16.469 14.969 1 96.62 143 PHE B C 1
ATOM 2307 O O . PHE B 1 143 ? -11.297 17.531 15.445 1 96.62 143 PHE B O 1
ATOM 2314 N N . LYS B 1 144 ? -12.562 16.406 13.922 1 96.44 144 LYS B N 1
ATOM 2315 C CA . LYS B 1 144 ? -13.016 17.609 13.25 1 96.44 144 LYS B CA 1
ATOM 2316 C C . LYS B 1 144 ? -13.781 18.531 14.203 1 96.44 144 LYS B C 1
ATOM 2318 O O . LYS B 1 144 ? -13.617 19.75 14.164 1 96.44 144 LYS B O 1
ATOM 2323 N N . LYS B 1 145 ? -14.594 17.938 15.047 1 95.25 145 LYS B N 1
ATOM 2324 C CA . LYS B 1 145 ? -15.383 18.703 16.016 1 95.25 145 LYS B CA 1
ATOM 2325 C C . LYS B 1 145 ? -14.477 19.5 16.953 1 95.25 145 LYS B C 1
ATOM 2327 O O . LYS B 1 145 ? -14.812 20.625 17.359 1 95.25 145 LYS B O 1
ATOM 2332 N N . GLU B 1 146 ? -13.312 18.953 17.281 1 89.44 146 GLU B N 1
ATOM 2333 C CA . GLU B 1 146 ? -12.367 19.625 18.172 1 89.44 146 GLU B CA 1
ATOM 2334 C C . GLU B 1 146 ? -11.719 20.828 17.484 1 89.44 146 GLU B C 1
ATOM 2336 O O . GLU B 1 146 ? -11.359 21.797 18.141 1 89.44 146 GLU B O 1
ATOM 2341 N N . TYR B 1 147 ? -11.602 20.797 16.188 1 84.62 147 TYR B N 1
ATOM 2342 C CA . TYR B 1 147 ? -11.039 21.891 15.43 1 84.62 147 TYR B CA 1
ATOM 2343 C C . TYR B 1 147 ? -12.062 23 15.227 1 84.62 147 TYR B C 1
ATOM 2345 O O . TYR B 1 147 ? -11.711 24.188 15.164 1 84.62 147 TYR B O 1
ATOM 2353 N N . ASP B 1 148 ? -13.266 22.656 15.016 1 77.94 148 ASP B N 1
ATOM 2354 C CA . ASP B 1 148 ? -14.328 23.656 14.844 1 77.94 148 ASP B CA 1
ATOM 2355 C C . ASP B 1 148 ? -14.586 24.422 16.141 1 77.94 148 ASP B C 1
ATOM 2357 O O . ASP B 1 148 ? -15.039 25.562 16.109 1 77.94 148 ASP B O 1
ATOM 2361 N N . ARG B 1 149 ? -14.289 23.859 17.25 1 74.25 149 ARG B N 1
ATOM 2362 C CA . ARG B 1 149 ? -14.523 24.531 18.531 1 74.25 149 ARG B CA 1
ATOM 2363 C C . ARG B 1 149 ? -13.461 25.594 18.781 1 74.25 149 ARG B C 1
ATOM 2365 O O . ARG B 1 149 ? -13.664 26.5 19.609 1 74.25 149 ARG B O 1
ATOM 2372 N N . GLU B 1 150 ? -12.461 25.672 18.094 1 59.88 150 GLU B N 1
ATOM 2373 C CA . GLU B 1 150 ? -11.477 26.734 18.312 1 59.88 150 GLU B CA 1
ATOM 2374 C C . GLU B 1 150 ? -11.75 27.922 17.406 1 59.88 150 GLU B C 1
ATOM 2376 O O . GLU B 1 150 ? -12.297 27.766 16.312 1 59.88 150 GLU B O 1
#

Sequence (300 aa):
MSEDVTALLKRAYQDEHETVMNYMTNSIVLDGVRAEEIKESLKTDIQEELTHAEQLGNRLKQLDEKPPGSAAFESRQHDLQPPEDSTDVLSVIDGVLTAEEDAIKTYRSLINAAEEANDPVTEDLAVTILADEEAHRTEFRGFKKEYDREMSEDVTALLKRAYQDEHETVMNYMTNSIVLDGVRAEEIKESLKTDIQEELTHAEQLGNRLKQLDEKPPGSAAFESRQHDLQPPEDSTDVLSVIDGVLTAEEDAIKTYRSLINAAEEANDPVTEDLAVTILADEEAHRTEFRGFKKEYDRE

Radius of gyration: 19.79 Å; Cα contacts (8 Å, |Δi|>4): 426; chains: 2; bounding box: 57×57×34 Å

Foldseek 3Di:
DQPQLLVLLLVLLLLLVLLLVLLVVLLPLADDPLCPVVSVLSVVVSVVSVVLNVVSQVVCVVVVHHRDDPVPHDDDLPQSHHDPDNNPNLSNLVSLLVSLVVLLVSLVSSLVSCVVVVNVVSNVSSVVVNVVSVVSNVVSVVSNVVVVVD/DQPQLLVLLLVLLLLLVLLLVLLVVLLPLADDPLCPVVSVLSVVVSVVSVVLNVVSQVVCVVVVHHRDDPVPHDDDLPQSHHDPDNNPNLSNLVSLLVSLVVLLVSLVSSLVSCVVVVNVVSNVSSVVVNVVSVVSNVVSVVSNVVVVVD

Organism: Haloferax mediterranei (strain ATCC 33500 / DSM 1411 / JCM 8866 / NBRC 14739 / NCIMB 2177 / R-4) (NCBI:txid523841)